Protein AF-A0A972DZ57-F1 (afdb_monomer_lite)

Structure (mmCIF, N/CA/C/O backbone):
data_AF-A0A972DZ57-F1
#
_entry.id   AF-A0A972DZ57-F1
#
loop_
_atom_site.group_PDB
_atom_site.id
_atom_site.type_symbol
_atom_site.label_atom_id
_atom_site.label_alt_id
_atom_site.label_comp_id
_atom_site.label_asym_id
_atom_site.label_entity_id
_atom_site.label_seq_id
_atom_site.pdbx_PDB_ins_code
_atom_site.Cartn_x
_atom_site.Cartn_y
_atom_site.Cartn_z
_atom_site.occupancy
_atom_site.B_iso_or_equiv
_atom_site.auth_seq_id
_atom_site.auth_comp_id
_atom_site.auth_asym_id
_atom_site.auth_atom_id
_atom_site.pdbx_PDB_model_num
ATOM 1 N N . MET A 1 1 ? -28.764 -37.384 -50.551 1.00 33.50 1 MET A N 1
ATOM 2 C CA . MET A 1 1 ? -27.352 -37.315 -50.975 1.00 33.50 1 MET A CA 1
ATOM 3 C C . MET A 1 1 ? -26.940 -35.849 -50.928 1.00 33.50 1 MET A C 1
ATOM 5 O O . MET A 1 1 ? -27.228 -35.118 -51.859 1.00 33.50 1 MET A O 1
ATOM 9 N N . TRP A 1 2 ? -26.442 -35.386 -49.781 1.00 33.53 2 TRP A N 1
ATOM 10 C CA . TRP A 1 2 ? -26.043 -33.990 -49.569 1.00 33.53 2 TRP A CA 1
ATOM 11 C C . TRP A 1 2 ? -24.524 -33.955 -49.494 1.00 33.53 2 TRP A C 1
ATOM 13 O O . TRP A 1 2 ? -23.952 -34.412 -48.507 1.00 33.53 2 TRP A O 1
ATOM 23 N N . LYS A 1 3 ? -23.880 -33.461 -50.545 1.00 38.78 3 LYS A N 1
ATOM 24 C CA . LYS A 1 3 ? -22.506 -32.968 -50.497 1.00 38.78 3 LYS A CA 1
ATOM 25 C C . LYS A 1 3 ? -22.433 -31.817 -51.480 1.00 38.78 3 LYS A C 1
ATOM 27 O O . LYS A 1 3 ? -22.665 -32.035 -52.660 1.00 38.78 3 LYS A O 1
ATOM 32 N N . ASP A 1 4 ? -22.259 -30.617 -50.940 1.00 39.94 4 ASP A N 1
ATOM 33 C CA . ASP A 1 4 ? -21.304 -29.606 -51.410 1.00 39.94 4 ASP A CA 1
ATOM 34 C C . ASP A 1 4 ? -21.705 -28.227 -50.875 1.00 39.94 4 ASP A C 1
ATOM 36 O O . ASP A 1 4 ? -22.117 -27.333 -51.608 1.00 39.94 4 ASP A O 1
ATOM 40 N N . GLU A 1 5 ? -21.540 -28.041 -49.564 1.00 38.84 5 GLU A N 1
ATOM 41 C CA . GLU A 1 5 ? -21.361 -26.705 -48.999 1.00 38.84 5 GLU A CA 1
ATOM 42 C C . GLU A 1 5 ? -19.861 -26.468 -48.826 1.00 38.84 5 GLU A C 1
ATOM 44 O O . GLU A 1 5 ? -19.184 -27.079 -47.995 1.00 38.84 5 GLU A O 1
ATOM 49 N N . LYS A 1 6 ? -19.325 -25.600 -49.686 1.00 39.03 6 LYS A N 1
ATOM 50 C CA . LYS A 1 6 ? -17.959 -25.086 -49.617 1.00 39.03 6 LYS A CA 1
ATOM 51 C C . LYS A 1 6 ? -17.730 -24.450 -48.244 1.00 39.03 6 LYS A C 1
ATOM 53 O O . LYS A 1 6 ? -18.232 -23.364 -47.968 1.00 39.03 6 LYS A O 1
ATOM 58 N N . MET A 1 7 ? -16.920 -25.097 -47.411 1.00 39.75 7 MET A N 1
ATOM 59 C CA . MET A 1 7 ? -16.350 -24.501 -46.203 1.00 39.75 7 MET A CA 1
ATOM 60 C C . MET A 1 7 ? -15.438 -23.338 -46.615 1.00 39.75 7 MET A C 1
ATOM 62 O O . MET A 1 7 ? -14.293 -23.544 -47.017 1.00 39.75 7 MET A O 1
ATOM 66 N N . ILE A 1 8 ? -15.959 -22.111 -46.553 1.00 47.00 8 ILE A N 1
ATOM 67 C CA . ILE A 1 8 ? -15.176 -20.879 -46.683 1.00 47.00 8 ILE A CA 1
ATOM 68 C C . ILE A 1 8 ? -14.157 -20.889 -45.537 1.00 47.00 8 ILE A C 1
ATOM 70 O O . ILE A 1 8 ? -14.524 -20.804 -44.365 1.00 47.00 8 ILE A O 1
ATOM 74 N N . GLY A 1 9 ? -12.880 -21.091 -45.872 1.00 47.81 9 GLY A N 1
ATOM 75 C CA . GLY A 1 9 ? -11.795 -21.205 -44.901 1.00 47.81 9 GLY A CA 1
ATOM 76 C C . GLY A 1 9 ? -11.752 -19.993 -43.973 1.00 47.81 9 GLY A C 1
ATOM 77 O O . GLY A 1 9 ? -11.845 -18.852 -44.425 1.00 47.81 9 GLY A O 1
ATOM 78 N N . ARG A 1 10 ? -11.621 -20.230 -42.662 1.00 58.75 10 ARG A N 1
ATOM 79 C CA . ARG A 1 10 ? -11.426 -19.141 -41.696 1.00 58.75 10 ARG A CA 1
ATOM 80 C C . ARG A 1 10 ? -10.167 -18.353 -42.102 1.00 58.75 10 ARG A C 1
ATOM 82 O O . ARG A 1 10 ? -9.125 -18.978 -42.283 1.00 58.75 10 ARG A O 1
ATOM 89 N N . PRO A 1 11 ? -10.223 -17.011 -42.211 1.00 73.38 11 PRO A N 1
ATOM 90 C CA . PRO A 1 11 ? -9.085 -16.196 -42.651 1.00 73.38 11 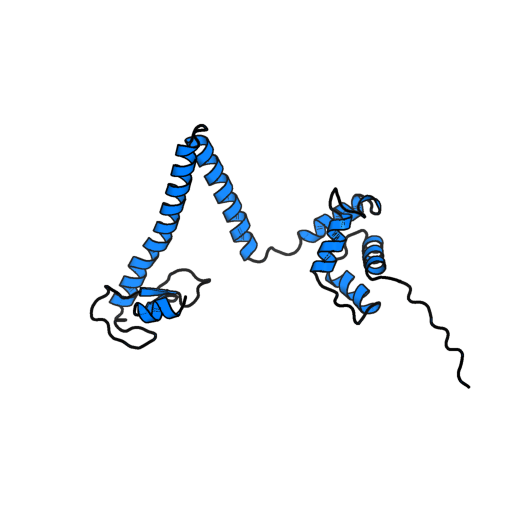PRO A CA 1
ATOM 91 C C . PRO A 1 11 ? -7.895 -16.227 -41.678 1.00 73.38 11 PRO A C 1
ATOM 93 O O . PRO A 1 11 ? -6.797 -15.820 -42.042 1.00 73.38 11 PRO A O 1
ATOM 96 N N . TYR A 1 12 ? -8.096 -16.739 -40.460 1.00 86.38 12 TYR A N 1
ATOM 97 C CA . TYR A 1 12 ? -7.058 -16.893 -39.449 1.00 86.38 12 TYR A CA 1
ATOM 98 C C . TYR A 1 12 ? -7.028 -18.320 -38.914 1.00 86.38 12 TYR A C 1
ATOM 100 O O . TYR A 1 12 ? -8.060 -18.894 -38.558 1.00 86.38 12 TYR A O 1
ATOM 108 N N . THR A 1 13 ? -5.820 -18.865 -38.809 1.00 87.00 13 THR A N 1
ATOM 109 C CA . THR A 1 13 ? -5.561 -20.195 -38.253 1.00 87.00 13 THR A CA 1
ATOM 110 C C . THR A 1 13 ? -5.444 -20.185 -36.733 1.00 87.00 13 THR A C 1
ATOM 112 O O . THR A 1 13 ? -5.799 -21.167 -36.085 1.00 87.00 13 THR A O 1
ATOM 115 N N . THR A 1 14 ? -4.976 -19.082 -36.140 1.00 93.75 14 THR A N 1
ATOM 116 C CA . THR A 1 14 ? -4.764 -18.969 -34.692 1.00 93.75 14 THR A CA 1
ATOM 117 C C . THR A 1 14 ? -5.159 -17.597 -34.143 1.00 93.75 14 THR A C 1
ATOM 119 O O . THR A 1 14 ? -5.188 -16.599 -34.862 1.00 93.75 14 THR A O 1
ATOM 122 N N . ILE A 1 15 ? -5.389 -17.527 -32.826 1.00 93.06 15 ILE A N 1
ATOM 123 C CA . ILE A 1 15 ? -5.609 -16.263 -32.100 1.00 93.06 15 ILE A CA 1
ATOM 124 C C . ILE A 1 15 ? -4.421 -15.308 -32.281 1.00 93.06 15 ILE A C 1
ATOM 126 O O . ILE A 1 15 ? -4.622 -14.109 -32.433 1.00 93.06 15 ILE A O 1
ATOM 130 N N . LYS A 1 16 ? -3.187 -15.831 -32.312 1.00 94.75 16 LYS A N 1
ATOM 131 C CA . LYS A 1 16 ? -1.981 -15.028 -32.565 1.00 94.75 16 LYS A CA 1
ATOM 132 C C . LYS A 1 16 ? -2.085 -14.286 -33.897 1.00 94.75 16 LYS A C 1
ATOM 134 O O . LYS A 1 16 ? -1.736 -13.112 -33.952 1.00 94.75 16 LYS A O 1
ATOM 139 N N . ASP A 1 17 ? -2.575 -14.955 -34.939 1.00 94.31 17 ASP A N 1
ATOM 140 C CA . ASP A 1 17 ? -2.674 -14.368 -36.278 1.00 94.31 17 ASP A CA 1
ATOM 141 C C . ASP A 1 17 ? -3.672 -13.205 -36.289 1.00 94.31 17 ASP A C 1
ATOM 143 O O . ASP A 1 17 ? -3.359 -12.145 -36.826 1.00 94.31 17 ASP A O 1
ATOM 147 N N . VAL A 1 18 ? -4.814 -13.365 -35.606 1.00 95.38 18 VAL A N 1
ATOM 148 C CA . VAL A 1 18 ? -5.797 -12.285 -35.405 1.00 95.38 18 VAL A CA 1
ATOM 149 C C . VAL A 1 18 ? -5.167 -11.117 -34.650 1.00 95.38 18 VAL A C 1
ATOM 151 O O . VAL A 1 18 ? -5.230 -9.978 -35.102 1.00 95.38 18 VAL A O 1
ATOM 154 N N . VAL A 1 19 ? -4.510 -11.390 -33.518 1.00 95.06 19 VAL A N 1
ATOM 155 C CA . VAL A 1 19 ? -3.879 -10.354 -32.684 1.00 95.06 19 VAL A CA 1
ATOM 156 C C . VAL A 1 19 ? -2.830 -9.577 -33.483 1.00 95.06 19 VAL A C 1
ATOM 158 O O . VAL A 1 19 ? -2.810 -8.349 -33.449 1.00 95.06 19 VAL A O 1
ATOM 161 N N . PHE A 1 20 ? -1.965 -10.270 -34.223 1.00 95.81 20 PHE A N 1
ATOM 162 C CA . PHE A 1 20 ? -0.882 -9.638 -34.978 1.00 95.81 20 PHE A CA 1
ATOM 163 C C . PHE A 1 20 ? -1.411 -8.827 -36.158 1.00 95.81 20 PHE A C 1
ATOM 165 O O . PHE A 1 20 ? -0.894 -7.746 -36.438 1.00 95.81 20 PHE A O 1
ATOM 172 N N . ASP A 1 21 ? -2.447 -9.312 -36.834 1.00 94.81 21 ASP A N 1
ATOM 173 C CA . ASP A 1 21 ? -3.101 -8.578 -37.910 1.00 94.81 21 ASP A CA 1
ATOM 174 C C . ASP A 1 21 ? -3.798 -7.306 -37.398 1.00 94.81 21 ASP A C 1
ATOM 176 O O . ASP A 1 21 ? -3.567 -6.231 -37.954 1.00 94.81 21 ASP A O 1
ATOM 180 N N . VAL A 1 22 ? -4.535 -7.374 -36.283 1.00 94.38 22 VAL A N 1
ATOM 181 C CA . VAL A 1 22 ? -5.143 -6.188 -35.650 1.00 94.38 22 VAL A CA 1
ATOM 182 C C . VAL A 1 22 ? -4.074 -5.161 -35.269 1.00 94.38 22 VAL A C 1
ATOM 184 O O . VAL A 1 22 ? -4.223 -3.974 -35.570 1.00 94.38 22 VAL A O 1
ATOM 187 N N . ILE A 1 23 ? -2.957 -5.595 -34.675 1.00 94.81 23 ILE A N 1
ATOM 188 C CA . ILE A 1 23 ? -1.827 -4.710 -34.346 1.00 94.81 23 ILE A CA 1
ATOM 189 C C . ILE A 1 23 ? -1.274 -4.030 -35.604 1.00 94.81 23 ILE A C 1
ATOM 191 O O . ILE A 1 23 ? -1.012 -2.827 -35.581 1.00 94.81 23 ILE A O 1
ATOM 195 N N . ARG A 1 24 ? -1.093 -4.769 -36.705 1.00 94.38 24 ARG A N 1
ATOM 196 C CA . ARG A 1 24 ? -0.568 -4.211 -37.962 1.00 94.38 24 ARG A CA 1
ATOM 197 C C . ARG A 1 24 ? -1.531 -3.199 -38.575 1.00 94.38 24 ARG A C 1
ATOM 199 O O . ARG A 1 24 ? -1.105 -2.094 -38.901 1.00 94.38 24 ARG A O 1
ATOM 206 N N . ARG A 1 25 ? -2.821 -3.536 -38.676 1.00 93.62 25 ARG A N 1
ATOM 207 C CA . ARG A 1 25 ? -3.855 -2.654 -39.252 1.00 93.62 25 ARG A CA 1
ATOM 208 C C . ARG A 1 25 ? -4.015 -1.357 -38.469 1.00 93.62 25 ARG A C 1
ATOM 210 O O . ARG A 1 25 ? -4.180 -0.298 -39.064 1.00 93.62 25 ARG A O 1
ATOM 217 N N . THR A 1 26 ? -3.910 -1.434 -37.146 1.00 92.81 26 THR A N 1
ATOM 218 C CA . THR A 1 26 ? -4.010 -0.271 -36.251 1.00 92.81 26 THR A CA 1
ATOM 219 C C . THR A 1 26 ? -2.677 0.438 -36.024 1.00 92.81 26 THR A C 1
ATOM 221 O O . THR A 1 26 ? -2.619 1.412 -35.283 1.00 92.81 26 THR A O 1
ATOM 224 N N . LYS A 1 27 ? -1.577 -0.032 -36.623 1.00 92.81 27 LYS A N 1
ATOM 225 C CA . LYS A 1 27 ? -0.224 0.481 -36.357 1.00 92.81 27 LYS A CA 1
ATOM 226 C C . LYS A 1 27 ? 0.118 0.523 -34.857 1.00 92.81 27 LYS A C 1
ATOM 228 O O . LYS A 1 27 ? 0.795 1.434 -34.385 1.00 92.81 27 LYS A O 1
ATOM 233 N N . GLY A 1 28 ? -0.347 -0.467 -34.095 1.00 89.38 28 GLY A N 1
ATOM 234 C CA . GLY A 1 28 ? -0.064 -0.602 -32.665 1.00 89.38 28 GLY A CA 1
ATOM 235 C C . GLY A 1 28 ? -0.886 0.295 -31.739 1.00 89.38 28 GLY A C 1
ATOM 236 O O . GLY A 1 28 ? -0.520 0.421 -30.572 1.00 89.38 28 GLY A O 1
ATOM 237 N N . THR A 1 29 ? -1.964 0.918 -32.222 1.00 89.69 29 THR A N 1
ATOM 238 C CA . THR A 1 29 ? -2.864 1.737 -31.387 1.00 89.69 29 THR A CA 1
ATOM 239 C C . THR A 1 29 ? -4.065 0.967 -30.834 1.00 89.69 29 THR A C 1
ATOM 241 O O . THR A 1 29 ? -4.793 1.522 -30.016 1.00 89.69 29 THR A O 1
ATOM 244 N N . ALA A 1 30 ? -4.267 -0.295 -31.235 1.00 86.81 30 ALA A N 1
ATOM 245 C CA . ALA A 1 30 ? -5.348 -1.130 -30.714 1.00 86.81 30 ALA A CA 1
ATOM 246 C C . ALA A 1 30 ? -5.272 -1.302 -29.187 1.00 86.81 30 ALA A C 1
ATOM 248 O O . ALA A 1 30 ? -4.209 -1.601 -28.630 1.00 86.81 30 ALA A O 1
ATOM 249 N N . ASP A 1 31 ? -6.422 -1.175 -28.525 1.00 86.38 31 ASP A N 1
ATOM 250 C CA . ASP A 1 31 ? -6.597 -1.485 -27.110 1.00 86.38 31 ASP A CA 1
ATOM 251 C C . ASP A 1 31 ? -7.052 -2.941 -26.894 1.00 86.38 31 ASP A C 1
ATOM 253 O O . ASP A 1 31 ? -7.146 -3.748 -27.824 1.00 86.38 31 ASP A O 1
ATOM 257 N N . TYR A 1 32 ? -7.261 -3.320 -25.630 1.00 89.88 32 TYR A N 1
ATOM 258 C CA . TYR A 1 32 ? -7.664 -4.688 -25.300 1.00 89.88 32 TYR A CA 1
ATOM 259 C C . TYR A 1 32 ? -9.040 -5.021 -25.880 1.00 89.88 32 TYR A C 1
ATOM 261 O O . TYR A 1 32 ? -9.271 -6.150 -26.311 1.00 89.88 32 TYR A O 1
ATOM 269 N N . GLU A 1 33 ? -9.945 -4.056 -25.853 1.00 89.25 33 GLU A N 1
ATOM 270 C CA . GLU A 1 33 ? -11.336 -4.172 -26.242 1.00 89.25 33 GLU A CA 1
ATOM 271 C C . GLU A 1 33 ? -11.453 -4.442 -27.754 1.00 89.25 33 GLU A C 1
ATOM 273 O O . GLU A 1 33 ? -12.043 -5.457 -28.133 1.00 89.25 33 GLU A O 1
ATOM 278 N N . ALA A 1 34 ? -10.765 -3.665 -28.599 1.00 87.75 34 ALA A N 1
ATOM 279 C CA . ALA A 1 34 ? -10.723 -3.873 -30.050 1.00 87.75 34 ALA A CA 1
ATOM 280 C C . ALA A 1 34 ? -10.107 -5.230 -30.442 1.00 87.75 34 ALA A C 1
ATOM 282 O O . ALA A 1 34 ? -10.608 -5.930 -31.324 1.00 87.75 34 ALA A O 1
ATOM 283 N N . VAL A 1 35 ? -9.028 -5.647 -29.766 1.00 92.56 35 VAL A N 1
ATOM 284 C CA . VAL A 1 35 ? -8.419 -6.968 -30.007 1.00 92.56 35 VAL A CA 1
ATOM 285 C C . VAL A 1 35 ? -9.353 -8.091 -29.549 1.00 92.56 35 VAL A C 1
ATOM 287 O O . VAL A 1 35 ? -9.433 -9.132 -30.198 1.00 92.56 35 VAL A O 1
ATOM 290 N N . THR A 1 36 ? -10.072 -7.896 -28.442 1.00 94.62 36 THR A N 1
ATOM 291 C CA . THR A 1 36 ? -11.016 -8.886 -27.905 1.00 94.62 36 THR A CA 1
ATOM 292 C C . THR A 1 36 ? -12.178 -9.126 -28.854 1.00 94.62 36 THR A C 1
ATOM 294 O O . THR A 1 36 ? -12.510 -10.283 -29.102 1.00 94.62 36 THR A O 1
ATOM 297 N N . GLU A 1 37 ? -12.758 -8.064 -29.412 1.00 93.44 37 GLU A N 1
ATOM 298 C CA . GLU A 1 37 ? -13.839 -8.166 -30.393 1.00 93.44 37 GLU A CA 1
ATOM 299 C C . GLU A 1 37 ? -13.412 -9.008 -31.604 1.00 93.44 37 GLU A C 1
ATOM 301 O O . GLU A 1 37 ? -14.061 -10.005 -31.922 1.00 93.44 37 GLU A O 1
ATOM 306 N N . ALA A 1 38 ? -12.254 -8.700 -32.197 1.00 93.19 38 ALA A N 1
ATOM 307 C CA . ALA A 1 38 ? -11.723 -9.452 -33.333 1.00 93.19 38 ALA A CA 1
ATOM 308 C C . ALA A 1 38 ? -11.423 -10.924 -32.987 1.00 93.19 38 ALA A C 1
ATOM 310 O O . ALA A 1 38 ? -11.704 -11.832 -33.774 1.00 93.19 38 ALA A O 1
ATOM 311 N N . VAL A 1 39 ? -10.866 -11.191 -31.799 1.00 94.75 39 VAL A N 1
ATOM 312 C CA . VAL A 1 39 ? -10.578 -12.564 -31.356 1.00 94.75 39 VAL A CA 1
ATOM 313 C C . VAL A 1 39 ? -11.865 -13.363 -31.174 1.00 94.75 39 VAL A C 1
ATOM 315 O O . VAL A 1 39 ? -11.926 -14.494 -31.651 1.00 94.75 39 VAL A O 1
ATOM 318 N N . LEU A 1 40 ? -12.887 -12.801 -30.525 1.00 94.00 40 LEU A N 1
ATOM 319 C CA . LEU A 1 40 ? -14.154 -13.499 -30.284 1.00 94.00 40 LEU A CA 1
ATOM 320 C C . LEU A 1 40 ? -14.999 -13.638 -31.556 1.00 94.00 40 LEU A C 1
ATOM 322 O O . LEU A 1 40 ? -15.722 -14.620 -31.686 1.00 94.00 40 LEU A O 1
ATOM 326 N N . GLN A 1 41 ? -14.855 -12.736 -32.530 1.00 92.25 41 GLN A N 1
ATOM 327 C CA . GLN A 1 41 ? -15.488 -12.877 -33.843 1.00 92.25 41 GLN A CA 1
ATOM 328 C C . GLN A 1 41 ? -14.985 -14.122 -34.596 1.00 92.25 41 GLN A C 1
ATOM 330 O O . GLN A 1 41 ? -15.770 -14.828 -35.229 1.00 92.25 41 GLN A O 1
ATOM 335 N N . HIS A 1 42 ? -13.681 -14.412 -34.529 1.00 91.38 42 HIS A N 1
ATOM 336 C CA . HIS A 1 42 ? -13.076 -15.556 -35.227 1.00 91.38 42 HIS A CA 1
ATOM 337 C C . HIS A 1 42 ? -12.981 -16.831 -34.372 1.00 91.38 42 HIS A C 1
ATOM 339 O O . HIS A 1 42 ? -12.969 -17.943 -34.911 1.00 91.38 42 HIS A O 1
ATOM 345 N N . PHE A 1 43 ? -12.928 -16.682 -33.048 1.00 91.94 43 PHE A N 1
ATOM 346 C CA . PHE A 1 43 ? -12.831 -17.762 -32.067 1.00 91.94 43 PHE A CA 1
ATOM 347 C C . PHE A 1 43 ? -13.810 -17.523 -30.897 1.00 91.94 43 PHE A C 1
ATOM 349 O O . PHE A 1 43 ? -13.364 -17.188 -29.796 1.00 91.94 43 PHE A O 1
ATOM 356 N N . PRO A 1 44 ? -15.130 -17.718 -31.101 1.00 92.12 44 PRO A N 1
ATOM 357 C CA . PRO A 1 44 ? -16.153 -17.401 -30.095 1.00 92.12 44 PRO A CA 1
ATOM 358 C C . PRO A 1 44 ? -15.983 -18.151 -28.769 1.00 92.12 44 PRO A C 1
ATOM 360 O O . PRO A 1 44 ? -16.148 -17.571 -27.701 1.00 92.12 44 PRO A O 1
ATOM 363 N N . ASP A 1 45 ? -15.565 -19.417 -28.828 1.00 92.00 45 ASP A N 1
ATOM 364 C CA . ASP A 1 45 ? -15.379 -20.273 -27.645 1.00 92.00 45 ASP A CA 1
ATOM 365 C C . ASP A 1 45 ? -14.019 -20.067 -26.948 1.00 92.00 45 ASP A C 1
ATOM 367 O O . ASP A 1 45 ? -13.624 -20.820 -26.051 1.00 92.00 45 ASP A O 1
ATOM 371 N N . SER A 1 46 ? -13.245 -19.070 -27.385 1.00 92.00 46 SER A N 1
ATOM 372 C CA . SER A 1 46 ? -11.926 -18.784 -26.834 1.00 92.00 46 SER A CA 1
ATOM 373 C C . SER A 1 46 ? -12.008 -18.327 -25.379 1.00 92.00 46 SER A C 1
ATOM 375 O O . SER A 1 46 ? -12.773 -17.437 -25.014 1.00 92.00 46 SER A O 1
ATOM 377 N N . LYS A 1 47 ? -11.098 -18.835 -24.543 1.00 94.00 47 LYS A N 1
ATOM 378 C CA . LYS A 1 47 ? -10.879 -18.341 -23.171 1.00 94.00 47 LYS A CA 1
ATOM 379 C C . LYS A 1 47 ? -10.029 -17.061 -23.156 1.00 94.00 47 LYS A C 1
ATOM 381 O O . LYS A 1 47 ? -9.156 -16.916 -22.297 1.00 94.00 47 LYS A O 1
ATOM 386 N N . TRP A 1 48 ? -10.227 -16.163 -24.121 1.00 93.75 48 TRP A N 1
ATOM 387 C CA . TRP A 1 48 ? -9.470 -14.919 -24.261 1.00 93.75 48 TRP A CA 1
ATOM 388 C C . TRP A 1 48 ? -9.635 -14.018 -23.027 1.00 93.75 48 TRP A C 1
ATOM 390 O O . 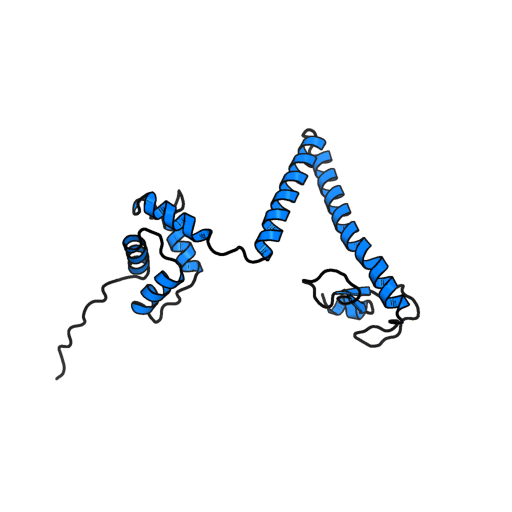TRP A 1 48 ? -10.712 -13.920 -22.447 1.00 93.75 48 TRP A O 1
ATOM 400 N N . LYS A 1 49 ? -8.534 -13.400 -22.579 1.00 92.12 49 LYS A N 1
ATOM 401 C CA . LYS A 1 49 ? -8.449 -12.624 -21.327 1.00 92.12 49 LYS A CA 1
ATOM 402 C C . LYS A 1 49 ? -7.351 -11.569 -21.436 1.00 92.12 49 LYS A C 1
ATOM 404 O O . LYS A 1 49 ? -6.411 -11.726 -22.215 1.00 92.12 49 LYS A O 1
ATOM 409 N N . LYS A 1 50 ? -7.396 -10.552 -20.569 1.00 88.62 50 LYS A N 1
ATOM 410 C CA . LYS A 1 50 ? -6.392 -9.470 -20.493 1.00 88.62 50 LYS A CA 1
ATOM 411 C C . LYS A 1 50 ? -4.948 -9.958 -20.333 1.00 88.62 50 LYS A C 1
ATOM 413 O O . LYS A 1 50 ? -4.041 -9.342 -20.884 1.00 88.62 50 LYS A O 1
ATOM 418 N N . SER A 1 51 ? -4.720 -11.065 -19.623 1.00 88.94 51 SER A N 1
ATOM 419 C CA . SER A 1 51 ? -3.382 -11.657 -19.476 1.00 88.94 51 SER A CA 1
ATOM 420 C C . SER A 1 51 ? -2.802 -12.138 -20.811 1.00 88.94 51 SER A C 1
ATOM 422 O O . SER A 1 51 ? -1.616 -11.939 -21.056 1.00 88.94 51 SER A O 1
ATOM 424 N N . HIS A 1 52 ? -3.630 -12.696 -21.701 1.00 93.62 52 HIS A N 1
ATOM 425 C CA . HIS A 1 52 ? -3.209 -13.112 -23.043 1.00 93.62 52 HIS A CA 1
ATOM 426 C C . HIS A 1 52 ? -2.792 -11.905 -23.889 1.00 93.62 52 HIS A C 1
ATOM 428 O O . HIS A 1 52 ? -1.750 -11.935 -24.539 1.00 93.62 52 HIS A O 1
ATOM 434 N N . TRP A 1 53 ? -3.547 -10.807 -23.811 1.00 93.31 53 TRP A N 1
ATOM 435 C CA . TRP A 1 53 ? -3.169 -9.547 -24.452 1.00 93.31 53 TRP A CA 1
ATOM 436 C C . TRP A 1 53 ? -1.848 -8.984 -23.913 1.00 93.31 53 TRP A C 1
ATOM 438 O O . TRP A 1 53 ? -0.975 -8.582 -24.680 1.00 93.31 53 TRP A O 1
ATOM 448 N N . GLY A 1 54 ? -1.669 -8.996 -22.588 1.00 90.62 54 GLY A N 1
ATOM 449 C CA . GLY A 1 54 ? -0.406 -8.618 -21.950 1.00 90.62 54 GLY A CA 1
ATOM 450 C C . GLY A 1 54 ? 0.775 -9.466 -22.430 1.00 90.62 54 GLY A C 1
ATOM 451 O O . GLY A 1 54 ? 1.830 -8.913 -22.736 1.00 90.62 54 GLY A O 1
ATOM 452 N N . PHE A 1 55 ? 0.579 -10.781 -22.562 1.00 93.00 55 PHE A N 1
ATOM 453 C CA . PHE A 1 55 ? 1.585 -11.707 -23.079 1.00 93.00 55 PHE A CA 1
ATOM 454 C C . PHE A 1 55 ? 1.970 -11.397 -24.530 1.00 93.00 55 PHE A C 1
ATOM 456 O O . PHE A 1 55 ? 3.146 -11.192 -24.807 1.00 93.00 55 PHE A O 1
ATOM 463 N N . TYR A 1 56 ? 1.011 -11.301 -25.459 1.00 94.31 56 TYR A N 1
ATOM 464 C CA . TYR A 1 56 ? 1.337 -11.013 -26.863 1.00 94.31 56 TYR A CA 1
ATOM 465 C C . TYR A 1 56 ? 2.037 -9.665 -27.031 1.00 94.31 56 TYR A C 1
ATOM 467 O O . TYR A 1 56 ? 3.008 -9.572 -27.779 1.00 94.31 56 TYR A O 1
ATOM 475 N N . ARG A 1 57 ? 1.608 -8.639 -26.286 1.00 92.38 57 ARG A N 1
ATOM 476 C CA . ARG A 1 57 ? 2.304 -7.350 -26.281 1.00 92.38 57 ARG A CA 1
ATOM 477 C C . ARG A 1 57 ? 3.736 -7.471 -25.784 1.00 92.38 57 ARG A C 1
ATOM 479 O O . ARG A 1 57 ? 4.627 -6.973 -26.459 1.00 92.38 57 ARG A O 1
ATOM 486 N N . SER A 1 58 ? 3.984 -8.147 -24.660 1.00 92.00 58 SER A N 1
ATOM 487 C CA . SER A 1 58 ? 5.346 -8.269 -24.124 1.00 92.00 58 SER A CA 1
ATOM 488 C C . SER A 1 58 ? 6.278 -9.026 -25.074 1.00 92.00 58 SER A C 1
ATOM 490 O O . SER A 1 58 ? 7.440 -8.651 -25.205 1.00 92.00 58 SER A O 1
ATOM 492 N N . GLN A 1 59 ? 5.766 -10.012 -25.818 1.00 94.94 59 GLN A N 1
ATOM 493 C CA . GLN A 1 59 ? 6.534 -10.701 -26.861 1.00 94.94 59 GLN A CA 1
ATOM 494 C C . GLN A 1 59 ? 6.949 -9.789 -28.028 1.00 94.94 59 GLN A C 1
ATOM 496 O O . GLN A 1 59 ? 7.897 -10.122 -28.736 1.00 94.94 59 GLN A O 1
ATOM 501 N N . ILE A 1 60 ? 6.256 -8.666 -28.231 1.00 94.25 60 ILE A N 1
ATOM 502 C CA . ILE A 1 60 ? 6.528 -7.682 -29.288 1.00 94.25 60 ILE A CA 1
ATOM 503 C C . ILE A 1 60 ? 7.343 -6.498 -28.743 1.00 94.25 60 ILE A C 1
ATOM 505 O O . ILE A 1 60 ? 8.221 -5.974 -29.421 1.00 94.25 60 ILE A O 1
ATOM 509 N N . THR A 1 61 ? 7.058 -6.033 -27.525 1.00 92.75 61 THR A N 1
ATOM 510 C CA . THR A 1 61 ? 7.623 -4.781 -27.003 1.00 92.75 61 THR A CA 1
ATOM 511 C C . THR A 1 61 ? 8.899 -4.960 -26.191 1.00 92.75 61 THR A C 1
ATOM 513 O O . THR A 1 61 ? 9.675 -4.006 -26.109 1.00 92.75 61 THR A O 1
ATOM 516 N N . SER A 1 62 ? 9.105 -6.117 -25.557 1.00 90.00 62 SER A N 1
ATOM 517 C CA . SER A 1 62 ? 10.287 -6.380 -24.725 1.00 90.00 62 SER A CA 1
ATOM 518 C C . SER A 1 62 ? 11.540 -6.566 -25.577 1.00 90.00 62 SER A C 1
ATOM 520 O O . SER A 1 62 ? 11.461 -7.082 -26.687 1.00 90.00 62 SER A O 1
ATOM 522 N N . GLU A 1 63 ? 12.706 -6.196 -25.044 1.00 86.88 63 GLU A N 1
ATOM 523 C CA . GLU A 1 63 ? 13.998 -6.367 -25.732 1.00 86.88 63 GLU A CA 1
ATOM 524 C C . GLU A 1 63 ? 14.311 -7.834 -26.049 1.00 86.88 63 GLU A C 1
ATOM 526 O O . GLU A 1 63 ? 14.834 -8.129 -27.116 1.00 86.88 63 GLU A O 1
ATOM 531 N N . SER A 1 64 ? 13.910 -8.751 -25.167 1.00 89.38 64 SER A N 1
ATOM 532 C CA . SER A 1 64 ? 14.024 -10.205 -25.337 1.00 89.38 64 SER A CA 1
ATOM 533 C C . SER A 1 64 ? 12.770 -10.865 -25.935 1.00 89.38 64 SER A C 1
ATOM 535 O O . SER A 1 64 ? 12.615 -12.085 -25.872 1.00 89.38 64 SER A O 1
ATOM 537 N N . GLY A 1 65 ? 11.830 -10.076 -26.466 1.00 91.19 65 GLY A N 1
ATOM 538 C CA . GLY A 1 65 ? 10.571 -10.579 -27.010 1.00 91.19 65 GLY A CA 1
ATOM 539 C C . GLY A 1 65 ? 10.770 -11.363 -28.309 1.00 91.19 65 GLY A C 1
ATOM 540 O O . GLY A 1 65 ? 11.423 -10.883 -29.232 1.00 91.19 65 GLY A O 1
ATOM 541 N N . ARG A 1 66 ? 10.156 -12.550 -28.415 1.00 93.56 66 ARG A N 1
ATOM 542 C CA . ARG A 1 66 ? 10.317 -13.450 -29.575 1.00 93.56 66 ARG A CA 1
ATOM 543 C C . ARG A 1 66 ? 9.897 -12.826 -30.907 1.00 93.56 66 ARG A C 1
ATOM 545 O O . ARG A 1 66 ? 10.415 -13.214 -31.947 1.00 93.56 66 ARG A O 1
ATOM 552 N N . HIS A 1 67 ? 8.944 -11.901 -30.869 1.00 94.56 67 HIS A N 1
ATOM 553 C CA . HIS A 1 67 ? 8.332 -11.300 -32.052 1.00 94.56 67 HIS A CA 1
ATOM 554 C C . HIS A 1 67 ? 8.715 -9.827 -32.211 1.00 94.56 67 HIS A C 1
ATOM 556 O O . HIS A 1 67 ? 8.119 -9.129 -33.022 1.00 94.56 67 HIS A O 1
ATOM 562 N N . ARG A 1 68 ? 9.692 -9.330 -31.444 1.00 91.75 68 ARG A N 1
ATOM 563 C CA . ARG A 1 68 ? 10.097 -7.919 -31.455 1.00 91.75 68 ARG A CA 1
ATOM 564 C C . ARG A 1 68 ? 10.440 -7.423 -32.857 1.00 91.75 68 ARG A C 1
ATOM 566 O O . ARG A 1 68 ? 9.967 -6.366 -33.266 1.00 91.75 68 ARG A O 1
ATOM 573 N N . ASP A 1 69 ? 11.227 -8.202 -33.588 1.00 93.06 69 ASP A N 1
ATOM 574 C CA . ASP A 1 69 ? 11.756 -7.794 -34.890 1.00 93.06 69 ASP A CA 1
ATOM 575 C C . ASP A 1 69 ? 10.748 -8.008 -36.038 1.00 93.06 69 ASP A C 1
ATOM 577 O O . ASP A 1 69 ? 10.965 -7.530 -37.148 1.00 93.06 69 ASP A O 1
ATOM 581 N N . GLU A 1 70 ? 9.597 -8.642 -35.772 1.00 94.31 70 GLU A N 1
ATOM 582 C CA . GLU A 1 70 ? 8.477 -8.740 -36.725 1.00 94.31 70 GLU A CA 1
ATOM 583 C C . GLU A 1 70 ? 7.649 -7.442 -36.810 1.00 94.31 70 GLU A C 1
ATOM 585 O O . GLU A 1 70 ? 6.744 -7.335 -37.645 1.00 94.31 70 GLU A O 1
ATOM 590 N N . PHE A 1 71 ? 7.927 -6.462 -35.941 1.00 95.00 71 PHE A N 1
ATOM 591 C CA . PHE A 1 71 ? 7.198 -5.199 -35.853 1.00 95.00 71 PHE A CA 1
ATOM 592 C C . PHE A 1 71 ? 8.151 -3.998 -35.847 1.00 95.00 71 PHE A C 1
ATOM 594 O O . PHE A 1 71 ? 9.189 -3.984 -35.178 1.00 95.00 71 PHE A O 1
ATOM 601 N N . SER A 1 72 ? 7.762 -2.944 -36.569 1.00 94.69 72 SER A N 1
ATOM 602 C CA . SER A 1 72 ? 8.534 -1.701 -36.635 1.00 94.69 72 SER A CA 1
ATOM 603 C C . SER A 1 72 ? 8.650 -1.028 -35.263 1.00 94.69 72 SER A C 1
ATOM 605 O O . SER A 1 72 ? 7.806 -1.215 -34.383 1.00 94.69 72 SER A O 1
ATOM 607 N N . GLU A 1 73 ? 9.685 -0.201 -35.083 1.00 92.31 73 GLU A N 1
ATOM 608 C CA . GLU A 1 73 ? 9.844 0.593 -33.856 1.00 92.31 73 GLU A CA 1
ATOM 609 C C . GLU A 1 73 ? 8.627 1.496 -33.606 1.00 92.31 73 GLU A C 1
ATOM 611 O O . GLU A 1 73 ? 8.199 1.634 -32.468 1.00 92.31 73 GLU A O 1
ATOM 616 N N . GLU A 1 74 ? 8.007 2.032 -34.661 1.00 92.50 74 GLU A N 1
ATOM 617 C CA . GLU A 1 74 ? 6.781 2.834 -34.564 1.00 92.50 74 GLU A CA 1
ATOM 618 C C . GLU A 1 74 ? 5.631 2.048 -33.913 1.00 92.50 74 GLU A C 1
ATOM 620 O O . GLU A 1 74 ? 5.034 2.505 -32.935 1.00 92.50 74 GLU A O 1
ATOM 625 N N . ILE A 1 75 ? 5.351 0.835 -34.404 1.00 93.38 75 ILE A N 1
ATOM 626 C CA . ILE A 1 75 ? 4.296 -0.025 -33.851 1.00 93.38 75 ILE A CA 1
ATOM 627 C C . ILE A 1 75 ? 4.632 -0.410 -32.407 1.00 93.38 75 ILE A C 1
ATOM 629 O O . ILE A 1 75 ? 3.763 -0.357 -31.532 1.00 93.38 75 ILE A O 1
ATOM 633 N N . ARG A 1 76 ? 5.896 -0.756 -32.130 1.00 93.44 76 ARG A N 1
ATOM 634 C CA . ARG A 1 76 ? 6.359 -1.097 -30.776 1.00 93.44 76 ARG A CA 1
ATOM 635 C C . ARG A 1 76 ? 6.214 0.085 -29.816 1.00 93.44 76 ARG A C 1
ATOM 637 O O . ARG A 1 76 ? 5.748 -0.108 -28.693 1.00 93.44 76 ARG A O 1
ATOM 644 N N . ALA A 1 77 ? 6.537 1.301 -30.249 1.00 89.50 77 ALA A N 1
ATOM 645 C CA . ALA A 1 77 ? 6.367 2.520 -29.466 1.00 89.50 77 ALA A CA 1
ATOM 646 C C . ALA A 1 77 ? 4.885 2.832 -29.195 1.00 89.50 77 ALA A C 1
ATOM 648 O O . ALA A 1 77 ? 4.531 3.201 -28.075 1.00 89.50 77 ALA A O 1
ATOM 649 N N . ASN A 1 78 ? 3.999 2.636 -30.176 1.00 90.56 78 ASN A N 1
ATOM 650 C CA . ASN A 1 78 ? 2.553 2.803 -29.993 1.00 90.56 78 ASN A CA 1
ATOM 651 C C . ASN A 1 78 ? 1.993 1.799 -28.980 1.00 90.56 78 ASN A C 1
ATOM 653 O O . ASN A 1 78 ? 1.354 2.205 -28.008 1.00 90.56 78 ASN A O 1
ATOM 657 N N . LEU A 1 79 ? 2.348 0.519 -29.110 1.00 89.12 79 LEU A N 1
ATOM 658 C CA . LEU A 1 79 ? 1.936 -0.518 -28.162 1.00 89.12 79 LEU A CA 1
ATOM 659 C C . LEU A 1 79 ? 2.433 -0.236 -26.739 1.00 89.12 79 LEU A C 1
ATOM 661 O O . LEU A 1 79 ? 1.694 -0.469 -25.783 1.00 89.12 79 LEU A O 1
ATOM 665 N N . ARG A 1 80 ? 3.647 0.312 -26.583 1.00 87.56 80 ARG A N 1
ATOM 666 C CA . ARG A 1 80 ? 4.172 0.756 -25.280 1.00 87.56 80 ARG A CA 1
ATOM 667 C C . ARG A 1 80 ? 3.379 1.926 -24.699 1.00 87.56 80 ARG A C 1
ATOM 669 O O . ARG A 1 80 ? 3.206 1.962 -23.490 1.00 87.56 80 ARG A O 1
ATOM 676 N N . ARG A 1 81 ? 2.886 2.856 -25.526 1.00 78.62 81 ARG A N 1
ATOM 677 C CA . ARG A 1 81 ? 2.104 4.027 -25.081 1.00 78.62 81 ARG A CA 1
ATOM 678 C C . ARG A 1 81 ? 0.682 3.679 -24.643 1.00 78.62 81 ARG A C 1
ATOM 680 O O . ARG A 1 81 ? 0.188 4.275 -23.691 1.00 78.62 81 ARG A O 1
ATOM 687 N N . THR A 1 82 ? 0.052 2.674 -25.258 1.00 63.94 82 THR A N 1
ATOM 688 C CA . THR A 1 82 ? -1.297 2.196 -24.868 1.00 63.94 82 THR A CA 1
ATOM 689 C C . THR A 1 82 ? -1.377 1.604 -23.449 1.00 63.94 82 THR A C 1
ATOM 691 O O . THR A 1 82 ? -2.458 1.240 -22.990 1.00 63.94 82 THR A O 1
ATOM 694 N N . THR A 1 83 ? -0.259 1.487 -22.723 1.00 56.97 83 THR A N 1
ATOM 695 C CA . THR A 1 83 ? -0.250 1.102 -21.301 1.00 56.97 83 THR A CA 1
ATOM 696 C C . THR A 1 83 ? -0.613 2.256 -20.367 1.00 56.97 83 THR A C 1
ATOM 698 O O . THR A 1 83 ? -1.013 1.998 -19.237 1.00 56.97 83 THR A O 1
ATOM 701 N N . SER A 1 84 ? -0.492 3.506 -20.830 1.00 52.78 84 SER A N 1
ATOM 702 C CA . SER A 1 84 ? -0.451 4.687 -19.961 1.00 52.78 84 SER A CA 1
ATOM 703 C C . SER A 1 84 ? -1.723 5.543 -19.979 1.00 52.78 84 SER A C 1
ATOM 705 O O . SER A 1 84 ? -1.752 6.578 -19.320 1.00 52.78 84 SER A O 1
ATOM 707 N N . SER A 1 85 ? -2.758 5.157 -20.734 1.00 46.66 85 SER A N 1
ATOM 708 C CA . SER A 1 85 ? -3.970 5.969 -20.936 1.00 46.66 85 SER A CA 1
ATOM 709 C C . SER A 1 85 ? -5.182 5.568 -20.088 1.00 46.66 85 SER A C 1
ATOM 711 O O . SER A 1 85 ? -6.244 6.162 -20.245 1.00 46.66 85 SER A O 1
ATOM 713 N N . LYS A 1 86 ? -5.056 4.606 -19.165 1.00 50.75 86 LYS A N 1
ATOM 714 C CA . LYS A 1 86 ? -6.037 4.467 -18.079 1.00 50.75 86 LYS A CA 1
ATOM 715 C C . LYS A 1 86 ? -5.469 5.191 -16.870 1.00 50.75 86 LYS A C 1
ATOM 717 O O . LYS A 1 86 ? -4.364 4.859 -16.443 1.00 50.75 86 LYS A O 1
ATOM 722 N N . GLU A 1 87 ? -6.203 6.191 -16.378 1.00 47.22 87 GLU A N 1
ATOM 723 C CA . GLU A 1 87 ? -5.934 6.793 -15.073 1.00 47.22 87 GLU A CA 1
ATOM 724 C C . GLU A 1 87 ? -5.631 5.663 -14.088 1.00 47.22 87 GLU A C 1
ATOM 726 O O . GLU A 1 87 ? -6.372 4.668 -14.057 1.00 47.22 87 GLU A O 1
ATOM 731 N N . PRO A 1 88 ? -4.506 5.744 -13.361 1.00 49.78 88 PRO A N 1
ATOM 732 C CA . PRO A 1 88 ? -4.160 4.690 -12.442 1.00 49.78 88 PRO A CA 1
ATOM 733 C C . PRO A 1 88 ? -5.318 4.519 -11.456 1.00 49.78 88 PRO A C 1
ATOM 735 O O . PRO A 1 88 ? -5.795 5.528 -10.927 1.00 49.78 88 PRO A O 1
ATOM 738 N N . PRO A 1 89 ? -5.797 3.286 -11.204 1.00 54.28 89 PRO A N 1
ATOM 739 C CA . PRO A 1 89 ? -6.751 3.072 -10.125 1.00 54.28 89 PRO A CA 1
ATOM 740 C C . PRO A 1 89 ? -6.157 3.698 -8.862 1.00 54.28 89 PRO A C 1
ATOM 742 O O . PRO A 1 89 ? -4.950 3.619 -8.664 1.00 54.28 89 PRO A O 1
ATOM 745 N N . GLU A 1 90 ? -6.974 4.340 -8.034 1.00 54.03 90 GLU A N 1
ATOM 746 C CA . GLU A 1 90 ? -6.558 5.176 -6.895 1.00 54.03 90 GLU A CA 1
ATOM 747 C C . GLU A 1 90 ? -5.437 4.556 -6.020 1.00 54.03 90 GLU A C 1
ATOM 749 O O . GLU A 1 90 ? -4.539 5.256 -5.544 1.00 54.03 90 GLU A O 1
ATOM 754 N N . GLY A 1 91 ? -5.390 3.219 -5.925 1.00 57.19 91 GLY A N 1
ATOM 755 C CA . GLY A 1 91 ? -4.317 2.460 -5.268 1.00 57.19 91 GLY A CA 1
ATOM 756 C C . GLY A 1 91 ? -2.907 2.570 -5.885 1.00 57.19 91 GLY A C 1
ATOM 757 O O . GLY A 1 91 ? -1.919 2.371 -5.179 1.00 57.19 91 GLY A O 1
ATOM 758 N N . ASP A 1 92 ? -2.767 2.918 -7.164 1.00 66.62 92 ASP A N 1
ATOM 759 C CA . ASP A 1 92 ? -1.470 3.097 -7.832 1.00 66.62 92 ASP A CA 1
ATOM 760 C C . ASP A 1 92 ? -0.862 4.484 -7.550 1.00 66.62 92 ASP A C 1
ATOM 762 O O . ASP A 1 92 ? 0.359 4.635 -7.497 1.00 66.62 92 ASP A O 1
ATOM 766 N N . THR A 1 93 ? -1.684 5.493 -7.236 1.00 82.25 93 THR A N 1
ATOM 767 C CA . THR A 1 93 ? -1.178 6.806 -6.801 1.00 82.25 93 THR A CA 1
ATOM 768 C C . THR A 1 93 ? -0.503 6.710 -5.435 1.00 82.25 93 THR A C 1
ATOM 770 O O . THR A 1 93 ? 0.627 7.183 -5.284 1.00 82.25 93 THR A O 1
ATOM 773 N N . VAL A 1 94 ? -1.140 6.041 -4.466 1.00 83.75 94 VAL A N 1
ATOM 774 C CA . VAL A 1 94 ? -0.552 5.802 -3.135 1.00 83.75 94 VAL A CA 1
ATOM 775 C C . VAL A 1 94 ? 0.740 5.003 -3.259 1.00 83.75 94 VAL A C 1
ATOM 777 O O . VAL A 1 94 ? 1.753 5.386 -2.675 1.00 83.75 94 VAL A O 1
ATOM 780 N N . LYS A 1 95 ? 0.741 3.938 -4.071 1.00 84.25 95 LYS A N 1
ATOM 781 C CA . LYS A 1 95 ? 1.943 3.138 -4.318 1.00 84.25 95 LYS A CA 1
ATOM 782 C C . LYS A 1 95 ? 3.065 3.976 -4.932 1.00 84.25 95 LYS A C 1
ATOM 784 O O . LYS A 1 95 ? 4.181 3.936 -4.430 1.00 84.25 95 LYS A O 1
ATOM 789 N N . ARG A 1 96 ? 2.790 4.757 -5.979 1.00 86.31 96 ARG A N 1
ATOM 790 C CA . ARG A 1 96 ? 3.793 5.595 -6.657 1.00 86.31 96 ARG A CA 1
ATOM 791 C C . ARG A 1 96 ? 4.394 6.646 -5.724 1.00 86.31 96 ARG A C 1
ATOM 793 O O . ARG A 1 96 ? 5.611 6.818 -5.701 1.00 86.31 96 ARG A O 1
ATOM 800 N N . ILE A 1 97 ? 3.554 7.337 -4.952 1.00 90.56 97 ILE A N 1
ATOM 801 C CA . ILE A 1 97 ? 4.009 8.318 -3.958 1.00 90.56 97 ILE A CA 1
ATOM 802 C C . ILE A 1 97 ? 4.821 7.612 -2.865 1.00 90.56 97 ILE A C 1
ATOM 804 O O . ILE A 1 97 ? 5.920 8.055 -2.530 1.00 90.56 97 ILE A O 1
ATOM 808 N N . GLY A 1 98 ? 4.319 6.484 -2.359 1.00 91.88 98 GLY A N 1
ATOM 809 C CA . GLY A 1 98 ? 4.979 5.668 -1.342 1.00 91.88 98 GLY A CA 1
ATOM 810 C C . GLY A 1 98 ? 6.344 5.144 -1.788 1.00 91.88 98 GLY A C 1
ATOM 811 O O . GLY A 1 98 ? 7.308 5.249 -1.034 1.00 91.88 98 GLY A O 1
ATOM 812 N N . ASP A 1 99 ? 6.462 4.661 -3.027 1.00 90.25 99 ASP A N 1
ATOM 813 C CA . ASP A 1 99 ? 7.725 4.222 -3.628 1.00 90.25 99 ASP A CA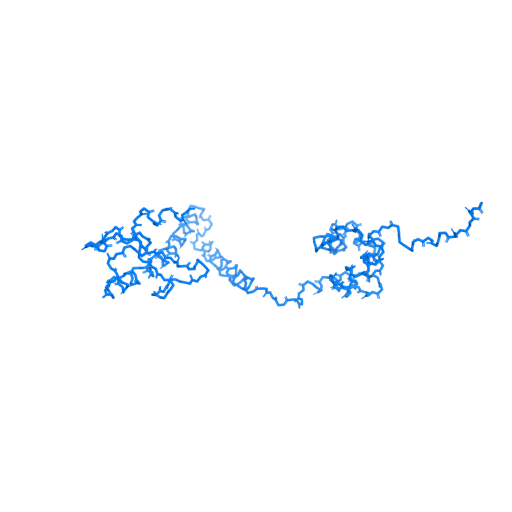 1
ATOM 814 C C . ASP A 1 99 ? 8.732 5.385 -3.700 1.00 90.25 99 ASP A C 1
ATOM 816 O O . ASP A 1 99 ? 9.913 5.201 -3.390 1.00 90.25 99 ASP A O 1
ATOM 820 N N . GLY A 1 100 ? 8.269 6.600 -4.021 1.00 92.56 100 GLY A N 1
ATOM 821 C CA . GLY A 1 100 ? 9.089 7.815 -3.996 1.00 92.56 100 GLY A CA 1
ATOM 822 C C . GLY A 1 100 ? 9.585 8.181 -2.592 1.00 92.56 100 GLY A C 1
ATOM 823 O O . GLY A 1 100 ? 10.779 8.424 -2.396 1.00 92.56 100 GLY A O 1
ATOM 824 N N . ILE A 1 101 ? 8.699 8.156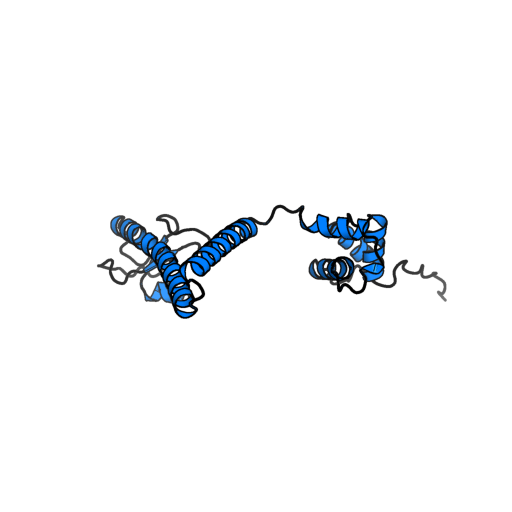 -1.591 1.00 95.19 101 ILE A N 1
ATOM 825 C CA . ILE A 1 101 ? 9.061 8.387 -0.181 1.00 95.19 101 ILE A CA 1
ATOM 826 C C . ILE A 1 101 ? 10.068 7.333 0.290 1.00 95.19 101 ILE A C 1
ATOM 828 O O . ILE A 1 101 ? 11.075 7.665 0.917 1.00 95.19 101 ILE A O 1
ATOM 832 N N . LEU A 1 102 ? 9.833 6.063 -0.043 1.00 94.94 102 LEU A N 1
ATOM 833 C CA . LEU A 1 102 ? 10.703 4.954 0.329 1.00 94.94 102 LEU A CA 1
ATOM 834 C C . LEU A 1 102 ? 12.086 5.068 -0.321 1.00 94.94 102 LEU A C 1
ATOM 836 O O . LEU A 1 102 ? 13.091 4.796 0.339 1.00 94.94 102 LEU A O 1
ATOM 840 N N . ALA A 1 103 ? 12.159 5.479 -1.589 1.00 93.69 103 ALA A N 1
ATOM 841 C CA . ALA A 1 103 ? 13.420 5.736 -2.277 1.00 93.69 103 ALA A CA 1
ATOM 842 C C . ALA A 1 103 ? 14.218 6.853 -1.586 1.00 93.69 103 ALA A C 1
ATOM 844 O O . ALA A 1 103 ? 15.398 6.663 -1.282 1.00 93.69 103 ALA A O 1
ATOM 845 N N . ASN A 1 104 ? 13.560 7.963 -1.241 1.00 96.31 104 ASN A N 1
ATOM 846 C CA . ASN A 1 104 ? 14.188 9.064 -0.509 1.00 96.31 104 ASN A CA 1
ATOM 847 C C . ASN A 1 104 ? 14.662 8.632 0.885 1.00 96.31 104 ASN A C 1
ATOM 849 O O . ASN A 1 104 ? 15.802 8.901 1.263 1.00 96.31 104 ASN A O 1
ATOM 853 N N . ALA A 1 105 ? 13.834 7.899 1.635 1.00 95.75 105 ALA A N 1
ATOM 854 C CA . ALA A 1 105 ? 14.208 7.378 2.947 1.00 95.75 105 ALA A CA 1
ATOM 855 C C . ALA A 1 105 ? 15.427 6.446 2.862 1.00 95.75 105 ALA A C 1
ATOM 857 O O . ALA A 1 105 ? 16.334 6.533 3.690 1.00 95.75 105 ALA A O 1
ATOM 858 N N . ARG A 1 106 ? 15.487 5.578 1.840 1.00 94.56 106 ARG A N 1
ATOM 859 C CA . ARG A 1 106 ? 16.650 4.714 1.585 1.00 94.56 106 ARG A CA 1
ATOM 860 C C . ARG A 1 106 ? 17.903 5.540 1.325 1.00 94.56 106 ARG A C 1
ATOM 862 O O . ARG A 1 106 ? 18.906 5.280 1.979 1.00 94.56 106 ARG A O 1
ATOM 869 N N . LEU A 1 107 ? 17.833 6.540 0.446 1.00 95.81 107 LEU A N 1
ATOM 870 C CA . LEU A 1 107 ? 18.967 7.412 0.134 1.00 95.81 107 LEU A CA 1
ATOM 871 C C . LEU A 1 107 ? 19.515 8.102 1.391 1.00 95.81 107 LEU A C 1
ATOM 873 O O . LEU A 1 107 ? 20.711 8.029 1.661 1.00 95.81 107 LEU A O 1
ATOM 877 N N . VAL A 1 108 ? 18.638 8.711 2.194 1.00 97.56 108 VAL A N 1
ATOM 878 C CA . VAL A 1 108 ? 19.026 9.384 3.445 1.00 97.56 108 VAL A CA 1
ATOM 879 C C . VAL A 1 108 ? 19.685 8.407 4.422 1.00 97.56 108 VAL A C 1
ATOM 881 O O . VAL A 1 108 ? 20.691 8.741 5.047 1.00 97.56 108 VAL A O 1
ATOM 884 N N . ILE A 1 109 ? 19.159 7.183 4.533 1.00 96.81 109 ILE A N 1
ATOM 885 C CA . ILE A 1 109 ? 19.742 6.145 5.389 1.00 96.81 109 ILE A CA 1
ATOM 886 C C . ILE A 1 109 ? 21.126 5.711 4.888 1.00 96.81 109 ILE A C 1
ATOM 888 O O . ILE A 1 109 ? 22.023 5.551 5.714 1.00 96.81 109 ILE A O 1
ATOM 892 N N . GLU A 1 110 ? 21.318 5.509 3.579 1.00 95.25 110 GLU A N 1
ATOM 893 C CA . GLU A 1 110 ? 22.632 5.143 3.023 1.00 95.25 110 GLU A CA 1
ATOM 894 C C . GLU A 1 110 ? 23.673 6.235 3.306 1.00 95.25 110 GLU A C 1
ATOM 896 O O . GLU A 1 110 ? 24.756 5.935 3.810 1.00 95.25 110 GLU A O 1
ATOM 901 N N . LEU A 1 111 ? 23.320 7.504 3.069 1.00 95.75 111 LEU A N 1
ATOM 902 C CA . LEU A 1 111 ? 24.198 8.648 3.337 1.00 95.75 111 LEU A CA 1
ATOM 903 C C . LEU A 1 111 ? 24.570 8.747 4.823 1.00 95.75 111 LEU A C 1
ATOM 905 O O . LEU A 1 111 ? 25.738 8.933 5.163 1.00 95.75 111 LEU A O 1
ATOM 909 N N . ALA A 1 112 ? 23.593 8.579 5.720 1.00 96.44 112 ALA A N 1
ATOM 910 C CA . ALA A 1 112 ? 23.822 8.618 7.163 1.00 96.44 112 ALA A CA 1
ATOM 911 C C . ALA A 1 112 ? 24.671 7.439 7.664 1.00 96.44 112 ALA A C 1
ATOM 913 O O . ALA A 1 112 ? 25.426 7.586 8.625 1.00 96.44 112 ALA A O 1
ATOM 914 N N . ALA A 1 113 ? 24.555 6.273 7.024 1.00 96.38 113 ALA A N 1
ATOM 915 C CA . ALA A 1 113 ? 25.296 5.079 7.403 1.00 96.38 113 ALA A CA 1
ATOM 916 C C . ALA A 1 113 ? 26.772 5.113 6.981 1.00 96.38 113 ALA A C 1
ATOM 918 O O . ALA A 1 113 ? 27.550 4.359 7.557 1.00 96.38 113 ALA A O 1
ATOM 919 N N . LYS A 1 114 ? 27.165 5.963 6.018 1.00 93.44 114 LYS A N 1
ATOM 920 C CA . LYS A 1 114 ? 28.552 6.075 5.521 1.00 93.44 114 LYS A CA 1
ATOM 921 C C . LYS A 1 114 ? 29.169 4.705 5.197 1.00 93.44 114 LYS A C 1
ATOM 923 O O . LYS A 1 114 ? 30.241 4.374 5.689 1.00 93.44 114 LYS A O 1
ATOM 928 N N . GLU A 1 115 ? 28.435 3.892 4.436 1.00 90.75 115 GLU A N 1
ATOM 929 C CA . GLU A 1 115 ? 28.799 2.513 4.049 1.00 90.75 115 GLU A CA 1
ATOM 930 C C . GLU A 1 115 ? 28.842 1.476 5.196 1.00 90.75 115 GLU A C 1
ATOM 932 O O . GLU A 1 115 ? 28.976 0.277 4.940 1.00 90.75 115 GLU A O 1
ATOM 937 N N . ASP A 1 116 ? 28.613 1.871 6.456 1.00 96.94 116 ASP A N 1
ATOM 938 C CA . ASP A 1 116 ? 28.556 0.936 7.581 1.00 96.94 116 ASP A CA 1
ATOM 939 C C . ASP A 1 116 ? 27.258 0.110 7.563 1.00 96.94 116 ASP A C 1
ATOM 941 O O . ASP A 1 116 ? 26.150 0.575 7.871 1.00 96.94 116 ASP A O 1
ATOM 945 N N . MET A 1 117 ? 27.399 -1.176 7.236 1.00 95.25 117 MET A N 1
ATOM 946 C CA . MET A 1 117 ? 26.267 -2.095 7.094 1.00 95.25 117 MET A CA 1
ATOM 947 C C . MET A 1 117 ? 25.440 -2.239 8.377 1.00 95.25 117 MET A C 1
ATOM 949 O O . MET A 1 117 ? 24.214 -2.388 8.311 1.00 95.25 117 MET A O 1
ATOM 953 N N . ARG A 1 118 ? 26.086 -2.198 9.549 1.00 97.25 118 ARG A N 1
ATOM 954 C CA . ARG A 1 118 ? 25.415 -2.383 10.842 1.00 97.25 118 ARG A CA 1
ATOM 955 C C . ARG A 1 118 ? 24.557 -1.171 11.193 1.00 97.25 118 ARG A C 1
ATOM 957 O O . ARG A 1 118 ? 23.427 -1.330 11.658 1.00 97.25 118 ARG A O 1
ATOM 964 N N . THR A 1 119 ? 25.072 0.025 10.955 1.00 96.81 119 THR A N 1
ATOM 965 C CA . THR A 1 119 ? 24.398 1.308 11.152 1.00 96.81 119 THR A CA 1
ATOM 966 C C . THR A 1 119 ? 23.232 1.419 10.192 1.00 96.81 119 THR A C 1
ATOM 968 O O . THR A 1 119 ? 22.111 1.652 10.641 1.00 96.81 119 THR A O 1
ATOM 971 N N . ARG A 1 120 ? 23.434 1.096 8.910 1.00 97.50 120 ARG A N 1
ATOM 972 C CA . ARG A 1 120 ? 22.354 0.998 7.920 1.00 97.50 120 ARG A CA 1
ATOM 973 C C . ARG A 1 120 ? 21.219 0.084 8.382 1.00 97.50 120 ARG A C 1
ATOM 975 O O . ARG A 1 120 ? 20.053 0.476 8.343 1.00 97.50 120 ARG A O 1
ATOM 982 N N . PHE A 1 121 ? 21.544 -1.123 8.849 1.00 96.25 121 PHE A N 1
ATOM 983 C CA . PHE A 1 121 ? 20.548 -2.064 9.366 1.00 96.25 121 PHE A CA 1
ATOM 984 C C . PHE A 1 121 ? 19.780 -1.494 10.570 1.00 96.25 121 PHE A C 1
ATOM 986 O O . PHE A 1 121 ? 18.548 -1.555 10.607 1.00 96.25 121 PHE A O 1
ATOM 993 N N . LYS A 1 122 ? 20.487 -0.900 11.539 1.00 97.81 122 LYS A N 1
ATOM 994 C CA . LYS A 1 122 ? 19.873 -0.288 12.728 1.00 97.81 122 LYS A CA 1
ATOM 995 C C . LYS A 1 122 ? 18.967 0.890 12.372 1.00 97.81 122 LYS A C 1
ATOM 997 O O . LYS A 1 122 ? 17.856 0.956 12.892 1.00 97.81 122 LYS A O 1
ATOM 1002 N N . LEU A 1 123 ? 19.403 1.772 11.472 1.00 97.62 123 LEU A N 1
ATOM 1003 C CA . LEU A 1 123 ? 18.631 2.931 11.021 1.00 97.62 123 LEU A CA 1
ATOM 1004 C C . LEU A 1 123 ? 17.328 2.505 10.339 1.00 97.62 123 LEU A C 1
ATOM 1006 O O . LEU A 1 123 ? 16.265 2.989 10.720 1.00 97.62 123 LEU A O 1
ATOM 1010 N N . ARG A 1 124 ? 17.377 1.531 9.416 1.00 97.00 124 ARG A N 1
ATOM 1011 C CA . ARG A 1 124 ? 16.167 0.992 8.762 1.00 97.00 124 ARG A CA 1
ATOM 1012 C C . ARG A 1 124 ? 15.151 0.475 9.781 1.00 97.00 124 ARG A C 1
ATOM 1014 O O . ARG A 1 124 ? 13.972 0.811 9.703 1.00 97.00 124 ARG A O 1
ATOM 1021 N N . ARG A 1 125 ? 15.605 -0.308 10.767 1.00 97.38 125 ARG A N 1
ATOM 1022 C CA . ARG A 1 125 ? 14.732 -0.837 11.829 1.00 97.38 125 ARG A CA 1
ATOM 1023 C C . ARG A 1 125 ? 14.172 0.257 12.729 1.00 97.38 125 ARG A C 1
ATOM 1025 O O . ARG A 1 125 ? 13.016 0.168 13.137 1.00 97.38 125 ARG A O 1
ATOM 1032 N N . TRP A 1 126 ? 14.984 1.259 13.055 1.00 97.00 126 TRP A N 1
ATOM 1033 C CA . TRP A 1 126 ? 14.557 2.373 13.890 1.00 97.00 126 TRP A CA 1
ATOM 1034 C C . TRP A 1 126 ? 13.466 3.192 13.196 1.00 97.00 126 TRP A C 1
ATOM 1036 O O . TRP A 1 126 ? 12.413 3.399 13.793 1.00 97.00 126 TRP A O 1
ATOM 1046 N N . VAL A 1 127 ? 13.668 3.566 11.927 1.00 96.31 127 VAL A N 1
ATOM 1047 C CA . VAL A 1 127 ? 12.680 4.317 11.131 1.00 96.31 127 VAL A CA 1
ATOM 1048 C C . VAL A 1 127 ? 11.374 3.535 11.012 1.00 96.31 127 VAL A C 1
ATOM 1050 O O . VAL A 1 127 ? 10.317 4.062 11.348 1.00 96.31 127 VAL A O 1
ATOM 1053 N N . TYR A 1 128 ? 11.447 2.254 10.633 1.00 95.06 128 TYR A N 1
ATOM 1054 C CA . TYR A 1 128 ? 10.271 1.384 10.553 1.00 95.06 128 TYR A CA 1
ATOM 1055 C C . TYR A 1 128 ? 9.483 1.345 11.872 1.00 95.06 128 TYR A C 1
ATOM 1057 O O . TYR A 1 128 ? 8.269 1.528 11.887 1.00 95.06 128 TYR A O 1
ATOM 1065 N N . SER A 1 129 ? 10.178 1.166 13.000 1.00 95.12 129 SER A N 1
ATOM 1066 C CA . SER A 1 129 ? 9.549 1.132 14.324 1.00 95.12 129 SER A CA 1
ATOM 1067 C C . SER A 1 129 ? 8.855 2.451 14.684 1.00 95.12 129 SER A C 1
ATOM 1069 O O . SER A 1 129 ? 7.806 2.431 15.324 1.00 95.12 129 SER A O 1
ATOM 1071 N N . ARG A 1 130 ? 9.403 3.602 14.270 1.00 95.31 130 ARG A N 1
ATOM 1072 C CA . ARG A 1 130 ? 8.784 4.912 14.528 1.00 95.31 130 ARG A CA 1
ATOM 1073 C C . ARG A 1 130 ? 7.520 5.134 13.711 1.00 95.31 130 ARG A C 1
ATOM 1075 O O . ARG A 1 130 ? 6.529 5.539 14.305 1.00 95.31 130 ARG A O 1
ATOM 1082 N N . LEU A 1 131 ? 7.521 4.767 12.432 1.00 92.69 131 LEU A N 1
ATOM 1083 C CA . LEU A 1 131 ? 6.320 4.838 11.593 1.00 92.69 131 LEU A CA 1
ATOM 1084 C C . LEU A 1 131 ? 5.196 3.946 12.146 1.00 92.69 131 LEU A C 1
ATOM 1086 O O . LEU A 1 131 ? 4.069 4.399 12.313 1.00 92.69 131 LEU A O 1
ATOM 1090 N N . MET A 1 132 ? 5.516 2.715 12.563 1.00 89.81 132 MET A N 1
ATOM 1091 C CA . MET A 1 132 ? 4.537 1.836 13.223 1.00 89.81 132 MET A CA 1
ATOM 1092 C C . MET A 1 132 ? 3.992 2.427 14.534 1.00 89.81 132 MET A C 1
ATOM 1094 O O . MET A 1 132 ? 2.836 2.212 14.896 1.00 89.81 132 MET A O 1
ATOM 1098 N N . GLN A 1 133 ? 4.819 3.157 15.287 1.00 89.50 133 GLN A N 1
ATOM 1099 C CA . GLN A 1 133 ? 4.380 3.800 16.526 1.00 89.50 133 GLN A CA 1
ATOM 1100 C C . GLN A 1 133 ? 3.452 4.989 16.286 1.00 89.50 133 GLN A C 1
ATOM 1102 O O . GLN A 1 133 ? 2.622 5.253 17.154 1.00 89.50 133 GLN A O 1
ATOM 1107 N N . GLU A 1 134 ? 3.583 5.704 15.171 1.00 88.25 134 GLU A N 1
ATOM 1108 C CA . GLU A 1 134 ? 2.673 6.796 14.809 1.00 88.25 134 GLU A CA 1
ATOM 1109 C C . GLU A 1 134 ? 1.256 6.265 14.590 1.00 88.25 134 GLU A C 1
ATOM 1111 O O . GLU A 1 134 ? 0.337 6.730 15.264 1.00 88.25 134 GLU A O 1
ATOM 1116 N N . GLU A 1 135 ? 1.106 5.181 13.825 1.00 82.56 135 GLU A N 1
ATOM 1117 C CA . GLU A 1 135 ? -0.189 4.511 13.642 1.00 82.56 135 GLU A CA 1
ATOM 1118 C C . GLU A 1 135 ? -0.797 4.059 14.986 1.00 82.56 135 GLU A C 1
ATOM 1120 O O . GLU A 1 135 ? -1.990 4.200 15.242 1.00 82.56 135 GLU A O 1
ATOM 1125 N N . ILE A 1 136 ? 0.020 3.537 15.911 1.00 84.69 136 ILE A N 1
ATOM 1126 C CA . ILE A 1 136 ? -0.447 3.141 17.253 1.00 84.69 136 ILE A CA 1
ATOM 1127 C C . ILE A 1 136 ? -0.885 4.356 18.088 1.00 84.69 136 ILE A C 1
ATOM 1129 O O . ILE A 1 136 ? -1.806 4.241 18.905 1.00 84.69 136 ILE A O 1
ATOM 1133 N N . ARG A 1 137 ? -0.225 5.510 17.935 1.00 87.75 137 ARG A N 1
ATOM 1134 C CA . ARG A 1 137 ? -0.534 6.725 18.707 1.00 87.75 137 ARG A CA 1
ATOM 1135 C C . ARG A 1 137 ? -1.905 7.289 18.355 1.00 87.75 137 ARG A C 1
ATOM 1137 O O . ARG A 1 137 ? -2.571 7.755 19.276 1.00 87.75 137 ARG A O 1
ATOM 1144 N N . GLU A 1 138 ? -2.348 7.169 17.106 1.00 87.56 138 GLU A N 1
ATOM 1145 C CA . GLU A 1 138 ? -3.684 7.596 16.657 1.00 87.56 138 GLU A CA 1
ATOM 1146 C C . GLU A 1 138 ? -4.815 6.858 17.390 1.00 87.56 138 GLU A C 1
ATOM 1148 O O . GLU A 1 138 ? -5.845 7.439 17.728 1.00 87.56 138 GLU A O 1
ATOM 1153 N N . LYS A 1 139 ? -4.598 5.584 17.734 1.00 89.56 139 LYS A N 1
ATOM 1154 C CA . LYS A 1 139 ? -5.617 4.710 18.344 1.00 89.56 139 LYS A CA 1
ATOM 1155 C C . LYS A 1 139 ? -6.021 5.163 19.748 1.00 89.56 139 LYS A C 1
ATOM 1157 O O . LYS A 1 139 ? -7.167 4.987 20.159 1.00 89.56 139 LYS A O 1
ATOM 1162 N N . ARG A 1 140 ? -5.079 5.725 20.514 1.00 89.44 140 ARG A N 1
ATOM 1163 C CA . ARG A 1 140 ? -5.272 6.087 21.931 1.00 89.44 140 ARG A CA 1
ATOM 1164 C C . ARG A 1 140 ? -6.322 7.185 22.157 1.00 89.44 140 ARG A C 1
ATOM 1166 O O . ARG A 1 140 ? -7.220 6.934 22.963 1.00 89.44 140 ARG A O 1
ATOM 1173 N N . PRO A 1 141 ? -6.243 8.367 21.511 1.00 93.31 141 PRO A N 1
ATOM 1174 C CA . PRO A 1 141 ? -7.246 9.413 21.692 1.00 93.31 141 PRO A CA 1
ATOM 1175 C C . PRO A 1 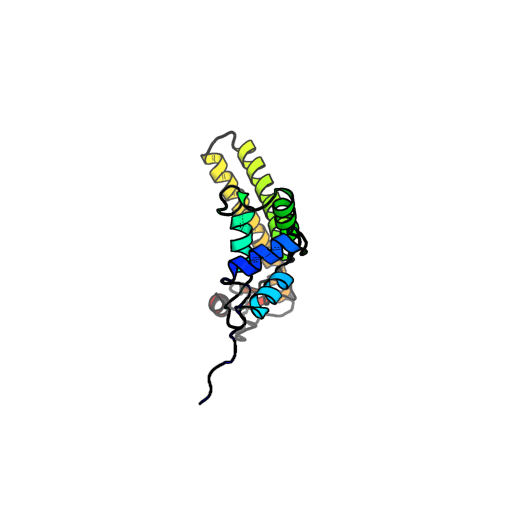141 ? -8.629 8.963 21.217 1.00 93.31 141 PRO A C 1
ATOM 1177 O O . PRO A 1 141 ? -9.607 9.236 21.901 1.00 93.31 141 PRO A O 1
ATOM 1180 N N . ILE A 1 142 ? -8.712 8.197 20.126 1.00 94.88 142 ILE A N 1
ATOM 1181 C CA . ILE A 1 142 ? -9.988 7.705 19.585 1.00 94.88 142 ILE A CA 1
ATOM 1182 C C . ILE A 1 142 ? -10.636 6.707 20.545 1.00 94.88 142 ILE A C 1
ATOM 1184 O O . ILE A 1 142 ? -11.817 6.824 20.862 1.00 94.88 142 ILE A O 1
ATOM 1188 N N . LYS A 1 143 ? -9.853 5.759 21.076 1.00 94.62 143 LYS A N 1
ATOM 1189 C CA . LYS A 1 143 ? -10.340 4.807 22.079 1.00 94.62 143 LYS A CA 1
ATOM 1190 C C . LYS A 1 143 ? -10.879 5.529 23.315 1.00 94.62 143 LYS A C 1
ATOM 1192 O O . LYS A 1 143 ? -11.918 5.141 23.839 1.00 94.62 143 LYS A O 1
ATOM 1197 N N . LYS A 1 144 ? -10.173 6.569 23.773 1.00 94.94 144 LYS A N 1
ATOM 1198 C CA . LYS A 1 144 ? -10.617 7.392 24.899 1.00 94.94 144 LYS A CA 1
ATOM 1199 C C . LYS A 1 144 ? -11.899 8.160 24.564 1.00 94.94 144 LYS A C 1
ATOM 1201 O O . LYS A 1 144 ? -12.819 8.122 25.363 1.00 94.94 144 LYS A O 1
ATOM 1206 N N . ALA A 1 145 ? -11.992 8.776 23.388 1.00 95.69 145 ALA A N 1
ATOM 1207 C CA . ALA A 1 145 ? -13.184 9.508 22.964 1.00 95.69 145 ALA A CA 1
ATOM 1208 C C . ALA A 1 145 ? -14.434 8.612 22.898 1.00 95.69 145 ALA A C 1
ATOM 1210 O O . ALA A 1 145 ? -15.479 8.993 23.415 1.00 95.69 145 ALA A O 1
ATOM 1211 N N . LEU A 1 146 ? -14.315 7.403 22.336 1.00 95.75 146 LEU A N 1
ATOM 1212 C CA . LEU A 1 146 ? -15.404 6.416 22.308 1.00 95.75 146 LEU A CA 1
ATOM 1213 C C . LEU A 1 146 ? -15.812 5.962 23.717 1.00 95.75 146 LEU A C 1
ATOM 1215 O O . LEU A 1 146 ? -16.989 5.774 24.007 1.00 95.75 146 LEU A O 1
ATOM 1219 N N . TRP A 1 147 ? -14.838 5.782 24.606 1.00 96.06 147 TRP A N 1
ATOM 1220 C CA . TRP A 1 147 ? -15.111 5.410 25.991 1.00 96.06 147 TRP A CA 1
ATOM 1221 C C . TRP A 1 147 ? -15.832 6.529 26.751 1.00 96.06 147 TRP A C 1
ATOM 1223 O O . TRP A 1 147 ? -16.847 6.292 27.407 1.00 96.06 147 TRP A O 1
ATOM 1233 N N . ASP A 1 148 ? -15.324 7.756 26.628 1.00 95.69 148 ASP A N 1
ATOM 1234 C CA . ASP A 1 148 ? -15.858 8.949 27.283 1.00 95.69 148 ASP A CA 1
ATOM 1235 C C . ASP A 1 148 ? -17.246 9.329 26.723 1.00 95.69 148 ASP A C 1
ATOM 1237 O O . ASP A 1 148 ? -18.031 9.963 27.424 1.00 95.69 148 ASP A O 1
ATOM 1241 N N . SER A 1 149 ? -17.605 8.875 25.512 1.00 95.12 149 SER A N 1
ATOM 1242 C CA . SER A 1 149 ? -18.962 8.999 24.956 1.00 95.12 149 SER A CA 1
ATOM 1243 C C . SER A 1 149 ? -19.964 7.978 25.519 1.00 95.12 149 SER A C 1
ATOM 1245 O O . SER A 1 149 ? -21.098 7.916 25.047 1.00 95.12 149 SER A O 1
ATOM 1247 N N . GLY A 1 150 ? -19.560 7.149 26.487 1.00 93.81 150 GLY A N 1
ATOM 1248 C CA . GLY A 1 150 ? -20.425 6.182 27.169 1.00 93.81 150 GLY A CA 1
ATOM 1249 C C . GLY A 1 150 ? -20.401 4.766 26.590 1.00 93.81 150 GLY A C 1
ATOM 1250 O O . GLY A 1 150 ? -21.147 3.907 27.060 1.00 93.81 150 GLY A O 1
ATOM 1251 N N . ILE A 1 151 ? -19.545 4.474 25.604 1.00 93.06 151 ILE A N 1
ATOM 1252 C CA . ILE A 1 151 ? -19.417 3.119 25.051 1.00 93.06 151 ILE A CA 1
ATOM 1253 C C . ILE A 1 151 ? -18.553 2.286 26.004 1.00 93.06 151 ILE A C 1
ATOM 1255 O O . ILE A 1 151 ? -17.334 2.199 25.863 1.00 93.06 151 ILE A O 1
ATOM 1259 N N . GLN A 1 152 ? -19.200 1.682 26.999 1.00 94.81 152 GLN A N 1
ATOM 1260 C CA . GLN A 1 152 ? -18.547 0.855 28.021 1.00 94.81 152 GLN A CA 1
ATOM 1261 C C . GLN A 1 152 ? -18.852 -0.641 27.879 1.00 94.81 152 GLN A C 1
ATOM 1263 O O . GLN A 1 152 ? -18.326 -1.445 28.638 1.00 94.81 152 GLN A O 1
ATOM 1268 N N . ALA A 1 153 ? -19.642 -1.037 26.881 1.00 95.56 153 ALA A N 1
ATOM 1269 C CA . ALA A 1 153 ? -19.886 -2.433 26.536 1.00 95.56 153 ALA A CA 1
ATOM 1270 C C . ALA A 1 153 ? -19.224 -2.799 25.203 1.00 95.56 153 ALA A C 1
ATOM 1272 O O . ALA A 1 153 ? -19.118 -1.975 24.290 1.00 95.56 153 ALA A O 1
ATOM 1273 N N . CYS A 1 154 ? -18.797 -4.056 25.073 1.00 95.69 154 CYS A N 1
ATOM 1274 C CA . CYS A 1 154 ? -18.298 -4.597 23.817 1.00 95.69 154 CYS A CA 1
ATOM 1275 C C . CYS A 1 154 ? -19.387 -4.500 22.746 1.00 95.69 154 CYS A C 1
ATOM 1277 O O . CYS A 1 154 ? -20.426 -5.149 22.843 1.00 95.69 154 CYS A O 1
ATOM 1279 N N . GLN A 1 155 ? -19.120 -3.779 21.661 1.00 95.31 155 GLN A N 1
ATOM 1280 C CA . GLN A 1 155 ? -20.111 -3.537 20.606 1.00 95.31 155 GLN A CA 1
ATOM 1281 C C . GLN A 1 155 ? -20.413 -4.775 19.735 1.00 95.31 155 GLN A C 1
ATOM 1283 O O . GLN A 1 155 ? -21.221 -4.695 18.815 1.00 95.31 155 GLN A O 1
ATOM 1288 N N . A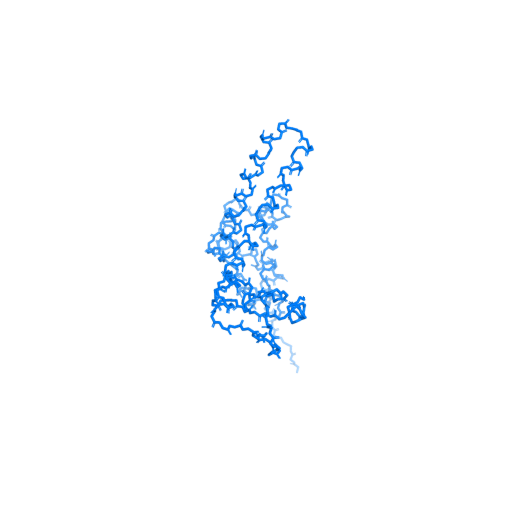RG A 1 156 ? -19.777 -5.925 20.017 1.00 94.06 156 ARG A N 1
ATOM 1289 C CA . ARG A 1 156 ? -20.046 -7.216 19.358 1.00 94.06 156 ARG A CA 1
ATOM 1290 C C . ARG A 1 156 ? -20.812 -8.198 20.244 1.00 94.06 156 ARG A C 1
ATOM 1292 O O . ARG A 1 156 ? -21.761 -8.801 19.763 1.00 94.06 156 ARG A O 1
ATOM 1299 N N . CYS A 1 157 ? -20.373 -8.413 21.486 1.00 94.69 157 CYS A N 1
ATOM 1300 C CA . CYS A 1 157 ? -20.992 -9.395 22.390 1.00 94.69 157 CYS A CA 1
ATOM 1301 C C . CYS A 1 157 ? -21.847 -8.774 23.501 1.00 94.69 157 CYS A C 1
ATOM 1303 O O . CYS A 1 157 ? -22.496 -9.516 24.227 1.00 94.69 157 CYS A O 1
ATOM 1305 N N . GLY A 1 158 ? -21.838 -7.447 23.656 1.00 94.62 158 GLY A N 1
ATOM 1306 C CA . GLY A 1 158 ? -22.586 -6.736 24.695 1.00 94.62 158 GLY A CA 1
ATOM 1307 C C . GLY A 1 158 ? -21.979 -6.812 26.098 1.00 94.62 158 GLY A C 1
ATOM 1308 O O . GLY A 1 158 ? -22.516 -6.200 27.009 1.00 94.62 158 GLY A O 1
ATOM 1309 N N . GLU A 1 159 ? -20.868 -7.529 26.288 1.00 94.19 159 GLU A N 1
ATOM 1310 C CA . GLU A 1 159 ? -20.216 -7.657 27.595 1.00 94.19 159 GLU A CA 1
ATOM 1311 C C . GLU A 1 159 ? -19.733 -6.293 28.104 1.00 94.19 159 GLU A C 1
ATOM 1313 O O . GLU A 1 159 ? -18.953 -5.608 27.433 1.00 94.19 159 GLU A O 1
ATOM 1318 N N . GLU A 1 160 ? -20.210 -5.900 29.284 1.00 94.50 160 GLU A N 1
ATOM 1319 C CA . GLU A 1 160 ? -19.832 -4.648 29.928 1.00 94.50 160 GLU A CA 1
ATOM 1320 C C . GLU A 1 160 ? -18.378 -4.678 30.404 1.00 94.50 160 GLU A C 1
ATOM 1322 O O . GLU A 1 160 ? -17.828 -5.695 30.823 1.00 94.50 160 GLU A O 1
ATOM 1327 N N . SER A 1 161 ? -17.733 -3.523 30.340 1.00 91.62 161 SER A N 1
ATOM 1328 C CA . SER A 1 161 ? -16.406 -3.277 30.877 1.00 91.62 161 SER A CA 1
ATOM 1329 C C . SER A 1 161 ? -16.498 -2.117 31.856 1.00 91.62 161 SER A C 1
ATOM 1331 O O . SER A 1 161 ? -16.977 -1.040 31.523 1.00 91.62 161 SER A O 1
ATOM 1333 N N . HIS A 1 162 ? -15.981 -2.302 33.066 1.00 89.94 162 HIS A N 1
ATOM 1334 C CA . HIS A 1 162 ? -15.931 -1.232 34.073 1.00 89.94 162 HIS A CA 1
ATOM 1335 C C . HIS A 1 162 ? -14.641 -0.402 33.988 1.00 89.94 162 HIS A C 1
ATOM 1337 O O . HIS A 1 162 ? -14.430 0.546 34.742 1.00 89.94 162 HIS A O 1
ATOM 1343 N N . THR A 1 163 ? -13.737 -0.767 33.078 1.00 92.81 163 THR A N 1
ATOM 1344 C CA . THR A 1 163 ? -12.480 -0.065 32.843 1.00 92.81 163 THR A CA 1
ATOM 1345 C C . THR A 1 163 ? -12.111 -0.095 31.368 1.00 92.81 163 THR A C 1
ATOM 1347 O O . THR A 1 163 ? -12.312 -1.086 30.675 1.00 92.81 163 THR A O 1
ATOM 1350 N N . ILE A 1 164 ? -11.489 0.987 30.901 1.00 92.75 164 ILE A N 1
ATOM 1351 C CA . ILE A 1 164 ? -10.941 1.084 29.546 1.00 92.75 164 ILE A CA 1
ATOM 1352 C C . ILE A 1 164 ? -9.761 0.113 29.320 1.00 92.75 164 ILE A C 1
ATOM 1354 O O . ILE A 1 164 ? -9.369 -0.161 28.178 1.00 92.75 164 ILE A O 1
ATOM 1358 N N . LYS A 1 165 ? -9.138 -0.397 30.395 1.00 91.50 165 LYS A N 1
ATOM 1359 C CA . LYS A 1 165 ? -8.057 -1.391 30.308 1.00 91.50 165 LYS A CA 1
ATOM 1360 C C . LYS A 1 165 ? -8.626 -2.740 29.850 1.00 91.50 165 LYS A C 1
ATOM 1362 O O . LYS A 1 165 ? -9.586 -3.226 30.421 1.00 91.50 165 LYS A O 1
ATOM 1367 N N . GLY A 1 166 ? -8.010 -3.357 28.840 1.00 89.00 166 GLY A N 1
ATOM 1368 C CA . GLY A 1 166 ? -8.459 -4.646 28.282 1.00 89.00 166 GLY A CA 1
ATOM 1369 C C . GLY A 1 166 ? -9.519 -4.544 27.178 1.00 89.00 166 GLY A C 1
ATOM 1370 O O . GLY A 1 166 ? -9.787 -5.535 26.503 1.00 89.00 166 GLY A O 1
ATOM 1371 N N . VAL A 1 167 ? -10.063 -3.346 26.948 1.00 94.12 167 VAL A N 1
ATOM 1372 C CA . VAL A 1 167 ? -10.872 -3.030 25.765 1.00 94.12 167 VAL A CA 1
ATOM 1373 C C . VAL A 1 167 ? -9.948 -2.809 24.568 1.00 94.12 167 VAL A C 1
ATOM 1375 O O . VAL A 1 167 ? -8.919 -2.147 24.690 1.00 94.12 167 VAL A O 1
ATOM 1378 N N . GLU A 1 168 ? -10.309 -3.314 23.401 1.00 94.31 168 GLU A N 1
ATOM 1379 C CA . GLU A 1 168 ? -9.569 -3.139 22.154 1.00 94.31 168 GLU A CA 1
ATOM 1380 C C . GLU A 1 168 ? -10.349 -2.231 21.202 1.00 94.31 168 GLU A C 1
ATOM 1382 O O . GLU A 1 168 ? -11.579 -2.245 21.179 1.00 94.31 168 GLU A O 1
ATOM 1387 N N . ILE A 1 169 ? -9.633 -1.431 20.414 1.00 94.38 169 ILE A N 1
ATOM 1388 C CA . ILE A 1 169 ? -10.225 -0.589 19.371 1.00 94.38 169 ILE A CA 1
ATOM 1389 C C . ILE A 1 169 ? -10.087 -1.283 18.018 1.00 94.38 169 ILE A C 1
ATOM 1391 O O . ILE A 1 169 ? -8.987 -1.649 17.607 1.00 94.38 169 ILE A O 1
ATOM 1395 N N . HIS A 1 170 ? -11.204 -1.438 17.316 1.00 93.50 170 HIS A N 1
ATOM 1396 C CA . HIS A 1 170 ? -11.268 -2.096 16.016 1.00 93.50 170 HIS A CA 1
ATOM 1397 C C . HIS A 1 170 ? -11.818 -1.144 14.960 1.00 93.50 170 HIS A C 1
ATOM 1399 O O . HIS A 1 170 ? -12.787 -0.436 15.232 1.00 93.50 170 HIS A O 1
ATOM 1405 N N . ARG A 1 171 ? -11.240 -1.162 13.756 1.00 93.25 171 ARG A N 1
ATOM 1406 C CA . ARG A 1 171 ? -11.799 -0.447 12.602 1.00 93.25 171 ARG A CA 1
ATOM 1407 C C . ARG A 1 171 ? -12.961 -1.243 12.013 1.00 93.25 171 ARG A C 1
ATOM 1409 O O . ARG A 1 171 ? -12.836 -2.452 11.857 1.00 93.25 171 ARG A O 1
ATOM 1416 N N . LYS A 1 172 ? -14.079 -0.588 11.710 1.00 93.62 172 LYS A N 1
ATOM 1417 C CA . LYS A 1 172 ? -15.246 -1.212 11.066 1.00 93.62 172 LYS A CA 1
ATOM 1418 C C . LYS A 1 172 ? -14.929 -1.531 9.607 1.00 93.62 172 LYS A C 1
ATOM 1420 O O . LYS A 1 172 ? -15.201 -2.644 9.167 1.00 93.62 172 LYS A O 1
ATOM 1425 N N . ASP A 1 173 ? -14.295 -0.585 8.919 1.00 91.31 173 ASP A N 1
ATOM 1426 C CA . ASP A 1 173 ? -13.694 -0.760 7.602 1.00 91.31 173 ASP A CA 1
ATOM 1427 C C . ASP A 1 173 ? -12.164 -0.645 7.699 1.00 91.31 173 ASP A C 1
ATOM 1429 O O . ASP A 1 173 ? -11.617 0.339 8.204 1.00 91.31 173 ASP A O 1
ATOM 1433 N N . ALA A 1 174 ? -11.462 -1.680 7.234 1.00 88.31 174 ALA A N 1
ATOM 1434 C CA . ALA A 1 174 ? -10.005 -1.748 7.253 1.00 88.31 174 ALA A CA 1
ATOM 1435 C C . ALA A 1 174 ? -9.334 -0.883 6.170 1.00 88.31 174 ALA A C 1
ATOM 1437 O O . ALA A 1 174 ? -8.136 -0.602 6.296 1.00 88.31 174 ALA A O 1
ATOM 1438 N N . ALA A 1 175 ? -10.072 -0.478 5.132 1.00 86.62 175 ALA A N 1
ATOM 1439 C CA . ALA A 1 175 ? -9.589 0.442 4.103 1.00 86.62 175 ALA A CA 1
ATOM 1440 C C . ALA A 1 175 ? -9.564 1.901 4.594 1.00 86.62 175 ALA A C 1
ATOM 1442 O O . ALA A 1 175 ? -8.749 2.689 4.127 1.00 86.62 175 ALA A O 1
ATOM 1443 N N . GLU A 1 176 ? -10.392 2.228 5.585 1.00 89.62 176 GLU A N 1
ATOM 1444 C CA . GLU A 1 176 ? -10.543 3.575 6.135 1.00 89.62 176 GLU A CA 1
ATOM 1445 C C . GLU A 1 176 ? -9.615 3.825 7.346 1.00 89.62 176 GLU A C 1
ATOM 1447 O O . GLU A 1 176 ? -9.213 2.881 8.047 1.00 89.62 176 GLU A O 1
ATOM 1452 N N . PRO A 1 177 ? -9.247 5.087 7.640 1.00 90.38 177 PRO A N 1
ATOM 1453 C CA . PRO A 1 177 ? -8.386 5.423 8.771 1.00 90.38 177 PRO A CA 1
ATOM 1454 C C . PRO A 1 177 ? -9.076 5.182 10.123 1.00 90.38 177 PRO A C 1
ATOM 1456 O O . PRO A 1 177 ? -10.282 4.939 10.219 1.00 90.38 177 PRO A O 1
ATOM 1459 N N . TYR A 1 178 ? -8.300 5.247 11.208 1.00 92.81 178 TYR A N 1
ATOM 1460 C CA . TYR A 1 178 ? -8.869 5.272 12.553 1.00 92.81 178 TYR A CA 1
ATOM 1461 C C . TYR A 1 178 ? -9.621 6.596 12.767 1.00 92.81 178 TYR A C 1
ATOM 1463 O O . TYR A 1 178 ? -9.034 7.671 12.682 1.00 92.81 178 TYR A O 1
ATOM 1471 N N . SER A 1 179 ? -10.909 6.520 13.096 1.00 94.25 179 SER A N 1
ATOM 1472 C CA . SER A 1 179 ? -11.741 7.670 13.471 1.00 94.25 179 SER A CA 1
ATOM 1473 C C . SER A 1 179 ? -12.818 7.238 14.468 1.00 94.25 179 SER A C 1
ATOM 1475 O O . SER A 1 179 ? -13.035 6.041 14.654 1.00 94.25 179 SER A O 1
ATOM 1477 N N . VAL A 1 180 ? -13.502 8.179 15.125 1.00 93.88 180 VAL A N 1
ATOM 1478 C CA . VAL A 1 180 ? -14.610 7.848 16.045 1.00 93.88 180 VAL A CA 1
ATOM 1479 C C . VAL A 1 180 ? -15.744 7.139 15.288 1.00 93.88 180 VAL A C 1
ATOM 1481 O O . VAL A 1 180 ? -16.351 6.199 15.793 1.00 93.88 180 VAL A O 1
ATOM 1484 N N . GLU A 1 181 ? -15.971 7.520 14.036 1.00 94.62 181 GLU A N 1
ATOM 1485 C CA . GLU A 1 181 ? -17.011 6.987 13.157 1.00 94.62 181 GLU A CA 1
ATOM 1486 C C . GLU A 1 181 ? -16.657 5.581 12.653 1.00 94.62 181 GLU A C 1
ATOM 1488 O O . GLU A 1 181 ? -17.491 4.667 12.701 1.00 94.62 181 GLU A O 1
ATOM 1493 N N . ASN A 1 182 ? -15.404 5.381 12.227 1.00 95.75 182 ASN A N 1
ATOM 1494 C CA . ASN A 1 182 ? -14.911 4.113 11.690 1.00 95.75 182 ASN A CA 1
ATOM 1495 C C . ASN A 1 182 ? -14.377 3.158 12.773 1.00 95.75 182 ASN A C 1
ATOM 1497 O O . ASN A 1 182 ? -13.894 2.076 12.459 1.00 95.75 182 ASN A O 1
ATOM 1501 N N . CYS A 1 183 ? -14.441 3.502 14.059 1.00 95.56 183 CYS A N 1
ATOM 1502 C CA . CYS A 1 183 ? -13.975 2.618 15.128 1.00 95.56 183 CYS A CA 1
ATOM 1503 C C . CYS A 1 183 ? -15.098 2.129 16.038 1.00 95.56 183 CYS A C 1
ATOM 1505 O O . CYS A 1 183 ? -16.176 2.712 16.138 1.00 95.56 183 CYS A O 1
ATOM 1507 N N . GLN A 1 184 ? -14.824 1.004 16.689 1.00 95.31 184 GLN A N 1
ATOM 1508 C CA . GLN A 1 184 ? -15.669 0.404 17.710 1.00 95.31 184 GLN A CA 1
ATOM 1509 C C . GLN A 1 184 ? -14.819 -0.196 18.832 1.00 95.31 184 GLN A C 1
ATOM 1511 O O . GLN A 1 184 ? -13.662 -0.574 18.616 1.00 95.31 184 GLN A O 1
ATOM 1516 N N . LEU A 1 185 ? -15.404 -0.294 20.024 1.00 96.44 185 LEU A N 1
ATOM 1517 C CA . LEU A 1 185 ? -14.780 -0.882 21.205 1.00 96.44 185 LEU A CA 1
ATOM 1518 C C . LEU A 1 185 ? -15.220 -2.338 21.377 1.00 96.44 185 LEU A C 1
ATOM 1520 O O . LEU A 1 185 ? -16.412 -2.645 21.430 1.00 96.44 185 LEU A O 1
ATOM 1524 N N . LEU A 1 186 ? -14.245 -3.241 21.462 1.00 96.06 186 LEU A N 1
ATOM 1525 C CA . LEU A 1 186 ? -14.451 -4.682 21.581 1.00 96.06 186 LEU A CA 1
ATOM 1526 C C . LEU A 1 186 ? -13.737 -5.236 22.815 1.00 96.06 186 LEU A C 1
ATOM 1528 O O . LEU A 1 186 ? -12.684 -4.739 23.210 1.00 96.06 186 LEU A O 1
ATOM 1532 N N . CYS A 1 187 ? -14.253 -6.322 23.391 1.00 94.56 187 CYS A N 1
ATOM 1533 C CA . CYS A 1 187 ? -13.465 -7.122 24.324 1.00 94.56 187 CYS A CA 1
ATOM 1534 C C . CYS A 1 187 ? -12.337 -7.851 23.573 1.00 94.56 187 CYS A C 1
ATOM 1536 O O . CYS A 1 187 ? -12.443 -8.131 22.372 1.00 94.56 187 CYS A O 1
ATOM 1538 N N . ARG A 1 188 ? -11.259 -8.200 24.286 1.00 93.38 188 ARG A N 1
ATOM 1539 C CA . ARG A 1 188 ? -10.079 -8.861 23.703 1.00 93.38 188 ARG A CA 1
ATOM 1540 C C . ARG A 1 188 ? -10.425 -10.104 22.879 1.00 93.38 188 ARG A C 1
ATOM 1542 O O . ARG A 1 188 ? -9.887 -10.268 21.789 1.00 93.38 188 ARG A O 1
ATOM 1549 N N . LYS A 1 189 ? -11.345 -10.941 23.370 1.00 93.75 189 LYS A N 1
ATOM 1550 C CA . LYS A 1 189 ? -11.810 -12.146 22.666 1.00 93.75 189 LYS A CA 1
ATOM 1551 C C . LYS A 1 189 ? -12.444 -11.790 21.319 1.00 93.75 189 LYS A C 1
ATOM 1553 O O . LYS A 1 189 ? -11.994 -12.251 20.278 1.00 93.75 189 LYS A O 1
ATOM 1558 N N . CYS A 1 190 ? -13.412 -10.873 21.326 1.00 94.12 190 CYS A N 1
ATOM 1559 C CA . CYS A 1 190 ? -14.099 -10.429 20.113 1.00 94.12 190 CYS A CA 1
ATOM 1560 C C . CYS A 1 190 ? -13.172 -9.759 19.090 1.00 94.12 190 CYS A C 1
ATOM 1562 O O . CYS A 1 190 ? -13.467 -9.825 17.894 1.00 94.12 190 CYS A O 1
ATOM 1564 N N . HIS A 1 191 ? -12.107 -9.101 19.556 1.00 93.69 191 HIS A N 1
ATOM 1565 C CA . HIS A 1 191 ? -11.086 -8.486 18.710 1.00 93.69 191 HIS A CA 1
ATOM 1566 C C . HIS A 1 191 ? -10.164 -9.526 18.056 1.00 93.69 191 HIS A C 1
ATOM 1568 O O . HIS A 1 191 ? -9.786 -9.364 16.900 1.00 93.69 191 HIS A O 1
ATOM 1574 N N . GLN A 1 192 ? -9.813 -10.595 18.778 1.00 90.62 192 GLN A N 1
ATOM 1575 C CA . GLN A 1 192 ? -8.984 -11.689 18.262 1.00 90.62 192 GLN A CA 1
ATOM 1576 C C . GLN A 1 192 ? -9.753 -12.596 17.290 1.00 90.62 192 GLN A C 1
ATOM 1578 O O . GLN A 1 192 ? -9.191 -12.989 16.278 1.00 90.62 192 GLN A O 1
ATOM 1583 N N . ASP A 1 193 ? -11.049 -12.828 17.523 1.00 85.94 193 ASP A N 1
ATOM 1584 C CA . ASP A 1 193 ? -11.938 -13.623 16.654 1.00 85.94 193 ASP A CA 1
ATOM 1585 C C . ASP A 1 193 ? -12.230 -12.967 15.276 1.00 85.94 193 ASP A C 1
ATOM 1587 O O . ASP A 1 193 ? -13.136 -13.400 14.562 1.00 85.94 193 ASP A O 1
ATOM 1591 N N . ARG A 1 194 ? -11.566 -11.853 14.934 1.00 59.66 194 ARG A N 1
ATOM 1592 C CA . ARG A 1 194 ? -11.629 -11.176 13.620 1.00 59.66 194 ARG A CA 1
ATOM 1593 C C . ARG A 1 194 ? -10.255 -11.050 12.941 1.00 59.66 194 ARG A C 1
ATOM 1595 O O . ARG A 1 194 ? -10.122 -10.260 12.007 1.00 59.66 194 ARG A O 1
ATOM 1602 N N . MET A 1 195 ? -9.254 -11.791 13.416 1.00 47.91 195 MET A N 1
ATOM 1603 C CA . MET A 1 195 ? -8.038 -12.108 12.652 1.00 47.91 195 MET A CA 1
ATOM 1604 C C . MET A 1 195 ? -8.229 -13.428 11.914 1.00 47.91 195 MET A C 1
ATOM 1606 O O . MET A 1 195 ? -7.671 -13.538 10.803 1.00 47.91 195 MET A O 1
#

Foldseek 3Di:
DDDDDDPPDQPDPDLLRLQVVQLVVVLQQDDPVNSVVSSCVRVVVDPDDPVVVVLSLCLCQPPPRVCVVVHDPSSSVNNVCSVPPDDPDPVVVCVVVVVVVVVVLLVVLCVVCVPPPVSSVVSVVVVVVVVVVVLVVLQVVLLVVLVVVPQQAAPPPRHGHPDSPQKDKDFCDPVDGDDNVRIGIHGPVVVVVVD

pLDDT: mean 87.43, std 14.84, range [33.5, 97.81]

Radius of gyration: 28.94 Å; chains: 1; bounding box: 56×47×86 Å

Sequence (195 aa):
MWKDEKMIGRPYTTIKDVVFDVIRRTKGTADYEAVTEAVLQHFPDSKWKKSHWGFYRSQITSESGRHRDEFSEEIRANLRRTTSSKEPPEGDTVKRIGDGILANARLVIELAAKEDMRTRFKLRRWVYSRLMQEEIREKRPIKKALWDSGIQACQRCGEESHTIKGVEIHRKDAAEPYSVENCQLLCRKCHQDRM

Secondary structure (DSSP, 8-state):
----------S-SSHHHHHHHHHHHTTT---HHHHHHHHHHH-TT----HHHHHHHHHHHHSTT-TTGGGS-HHHHHHHHHTTS-S---HHHHHHHHHHHHHHHHHHHHHHHHTT-HHHHHHHHHHHHHHHHHHHHHHHHHHHHHHHHTT--B-TTT--B-SSSTTEEEEESSSSSPP-TTTEEEEEHHHHHTT-